Protein AF-A0AAW0PDA4-F1 (afdb_monomer_lite)

Foldseek 3Di:
DDDDQDQDPDADPVRHGDPDGWDWDWDADPNDTETDTPDDPDDPDDDPPPDDDHDDPVPDDPVRVVVVVVVVPPQDAWDWAWAADPQQFIKIWIASADPVLLVLFKKKFKDPAPPDPDGPDMDTDNDRTDMDTDRFGDFAFIKIWIFRQDPDPRPGDDTRDMYTDHFADWDDQAPFQKTWGFGDDRQFTKIKIWHQVCVVCLVPVQVQKKKFKDQAPPDQLVPGDVPRMDRPNPFDFDDHDVNTGMTMDTDPHGDDFRMKMFMDRHPSRTRDIGPTGD

Structure (mmCIF, N/CA/C/O backbone):
data_AF-A0AAW0PDA4-F1
#
_entry.id   AF-A0AAW0PDA4-F1
#
loop_
_atom_site.group_PDB
_atom_site.id
_atom_site.type_symbol
_atom_site.label_atom_id
_atom_site.label_alt_id
_atom_site.label_comp_id
_atom_site.label_asym_id
_atom_site.label_entity_id
_atom_site.label_seq_id
_atom_site.pdbx_PDB_ins_code
_atom_site.Cartn_x
_atom_site.Cartn_y
_atom_site.Cartn_z
_atom_site.occupancy
_atom_site.B_iso_or_equiv
_atom_site.auth_seq_id
_atom_site.auth_comp_id
_atom_site.auth_asym_id
_atom_site.auth_atom_id
_atom_site.pdbx_PDB_model_num
ATOM 1 N N . MET A 1 1 ? -6.758 -15.093 42.970 1.00 36.78 1 MET A N 1
ATOM 2 C CA . MET A 1 1 ? -7.162 -13.941 43.804 1.00 36.78 1 MET A CA 1
ATOM 3 C C . MET A 1 1 ? -8.563 -13.569 43.375 1.00 36.78 1 MET A C 1
ATOM 5 O O . MET A 1 1 ? -8.744 -13.256 42.210 1.00 36.78 1 MET A O 1
ATOM 9 N N . GLU A 1 2 ? -9.541 -13.690 44.267 1.00 24.86 2 GLU A N 1
ATOM 10 C CA . GLU A 1 2 ? -10.924 -13.275 44.012 1.00 24.86 2 GLU A CA 1
ATOM 11 C C . GLU A 1 2 ? -11.146 -11.946 44.741 1.00 24.86 2 GLU A C 1
ATOM 13 O O . GLU A 1 2 ? -11.184 -11.907 45.971 1.00 24.86 2 GLU A O 1
ATOM 18 N N . CYS A 1 3 ? -11.232 -10.843 43.998 1.00 30.58 3 CYS A N 1
ATOM 19 C CA . CYS A 1 3 ? -11.608 -9.553 44.567 1.00 30.58 3 CYS A CA 1
ATOM 20 C C . CYS A 1 3 ? -13.132 -9.523 44.707 1.00 30.58 3 CYS A C 1
ATOM 22 O O . CYS A 1 3 ? -13.851 -9.399 43.716 1.00 30.58 3 CYS A O 1
ATOM 24 N N . LYS A 1 4 ? -13.642 -9.668 45.934 1.00 32.28 4 LYS A N 1
ATOM 25 C CA . LYS A 1 4 ? -15.068 -9.457 46.205 1.00 32.28 4 LYS A CA 1
ATOM 26 C C . LYS A 1 4 ? -15.363 -7.962 46.244 1.00 32.28 4 LYS A C 1
ATOM 28 O O . LYS A 1 4 ? -14.715 -7.214 46.970 1.00 32.28 4 LYS A O 1
ATOM 33 N N . ARG A 1 5 ? -16.376 -7.554 45.480 1.00 36.62 5 ARG A N 1
ATOM 34 C CA . ARG A 1 5 ? -16.966 -6.216 45.535 1.00 36.62 5 ARG A CA 1
ATOM 35 C C . ARG A 1 5 ? -17.562 -6.005 46.928 1.00 36.62 5 ARG A C 1
ATOM 37 O O . ARG A 1 5 ? -18.420 -6.780 47.342 1.00 36.62 5 ARG A O 1
ATOM 44 N N . VAL A 1 6 ? -17.095 -4.988 47.646 1.00 36.47 6 VAL A N 1
ATOM 45 C CA . VAL A 1 6 ? -17.692 -4.557 48.915 1.00 36.47 6 VAL A CA 1
ATOM 46 C C . VAL A 1 6 ? -18.537 -3.329 48.608 1.00 36.47 6 VAL A C 1
ATOM 48 O O . VAL A 1 6 ? -18.018 -2.344 48.089 1.00 36.47 6 VAL A O 1
ATOM 51 N N . GLU A 1 7 ? -19.841 -3.393 48.873 1.00 36.53 7 GLU A N 1
ATOM 52 C CA . GLU A 1 7 ? -20.701 -2.213 48.769 1.00 36.53 7 GLU A CA 1
ATOM 53 C C . GLU A 1 7 ? -20.350 -1.235 49.903 1.00 36.53 7 GLU A C 1
ATOM 55 O O . GLU A 1 7 ? -20.331 -1.644 51.069 1.00 36.53 7 GLU A O 1
ATOM 60 N N . PRO A 1 8 ? -20.044 0.041 49.611 1.00 39.56 8 PRO A N 1
ATOM 61 C CA . PRO A 1 8 ? -19.758 1.002 50.663 1.00 39.56 8 PRO A CA 1
ATOM 62 C C . PRO A 1 8 ? -21.038 1.346 51.429 1.00 39.56 8 PRO A C 1
ATOM 64 O O . PRO A 1 8 ? -22.016 1.799 50.838 1.00 39.56 8 PRO A O 1
ATOM 67 N N . SER A 1 9 ? -21.014 1.238 52.759 1.00 36.44 9 SER A N 1
ATOM 68 C CA . SER A 1 9 ? -22.003 1.892 53.624 1.00 36.44 9 SER A CA 1
ATOM 69 C C . SER A 1 9 ? -21.497 3.280 54.033 1.00 36.44 9 SER A C 1
ATOM 71 O O . SER A 1 9 ? -21.242 3.542 55.209 1.00 36.44 9 SER A O 1
ATOM 73 N N . CYS A 1 10 ? -21.281 4.166 53.062 1.00 40.25 10 CYS A N 1
ATOM 74 C CA . CYS A 1 10 ? -20.893 5.548 53.341 1.00 40.25 10 CYS A CA 1
ATOM 75 C C . CYS A 1 10 ? -22.056 6.483 53.001 1.00 40.25 10 CYS A C 1
ATOM 77 O O . CYS A 1 10 ? -22.562 6.490 51.878 1.00 40.25 10 CYS A O 1
ATOM 79 N N . ALA A 1 11 ? -22.475 7.274 53.986 1.00 40.75 11 ALA A N 1
ATOM 80 C CA . ALA A 1 11 ? -23.413 8.370 53.810 1.00 40.75 11 ALA A CA 1
ATOM 81 C C . ALA A 1 11 ? -22.665 9.703 53.911 1.00 40.75 11 ALA A C 1
ATOM 83 O O . ALA A 1 11 ? -21.688 9.817 54.656 1.00 40.75 11 ALA A O 1
ATOM 84 N N . ASP A 1 12 ? -23.111 10.707 53.160 1.00 43.22 12 ASP A N 1
ATOM 85 C CA . ASP A 1 12 ? -22.624 12.074 53.331 1.00 43.22 12 ASP A CA 1
ATOM 86 C C . ASP A 1 12 ? -23.022 12.644 54.711 1.00 43.22 12 ASP A C 1
ATOM 88 O O . ASP A 1 12 ? -23.756 12.026 55.488 1.00 43.22 12 ASP A O 1
ATOM 92 N N . LYS A 1 13 ? -22.563 13.862 55.027 1.00 40.00 13 LYS A N 1
ATOM 93 C CA . LYS A 1 13 ? -22.886 14.545 56.298 1.00 40.00 13 LYS A CA 1
ATOM 94 C C . LYS A 1 13 ? -24.393 14.776 56.516 1.00 40.00 13 LYS A C 1
ATOM 96 O O . LYS A 1 13 ? -24.782 15.135 57.623 1.00 40.00 13 LYS A O 1
ATOM 101 N N . ASN A 1 14 ? -25.218 14.563 55.490 1.00 42.88 14 ASN A N 1
ATOM 102 C CA . ASN A 1 14 ? -26.671 14.703 55.512 1.00 42.88 14 ASN A CA 1
ATOM 103 C C . ASN A 1 14 ? -27.397 13.341 55.500 1.00 42.88 14 ASN A C 1
ATOM 105 O O . ASN A 1 14 ? -28.616 13.303 55.339 1.00 42.88 14 ASN A O 1
ATOM 109 N N . GLY A 1 15 ? -26.682 12.221 55.662 1.00 40.91 15 GLY A N 1
ATOM 110 C CA . GLY A 1 15 ? -27.273 10.881 55.712 1.00 40.91 15 GLY A CA 1
ATOM 111 C C . GLY A 1 15 ? -27.662 10.306 54.346 1.00 40.91 15 GLY A C 1
ATOM 112 O O . GLY A 1 15 ? -28.370 9.299 54.289 1.00 40.91 15 GLY A O 1
ATOM 113 N N . LYS A 1 16 ? -27.213 10.905 53.236 1.00 39.25 16 LYS A N 1
ATO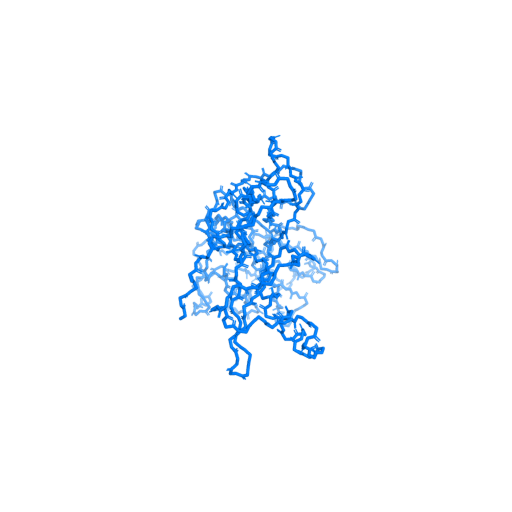M 114 C CA . LYS A 1 16 ? -27.509 10.419 51.885 1.00 39.25 16 LYS A CA 1
ATOM 115 C C . LYS A 1 16 ? -26.448 9.407 51.451 1.00 39.25 16 LYS A C 1
ATOM 117 O O . LYS A 1 16 ? -25.262 9.724 51.436 1.00 39.25 16 LYS A O 1
ATOM 122 N N . ALA A 1 17 ? -26.871 8.192 51.099 1.00 45.72 17 ALA A N 1
ATOM 123 C CA . ALA A 1 17 ? -25.970 7.146 50.616 1.00 45.72 17 ALA A CA 1
ATOM 124 C C . ALA A 1 17 ? -25.222 7.612 49.352 1.00 45.72 17 ALA A C 1
ATOM 126 O O . ALA A 1 17 ? -25.851 7.989 48.357 1.00 45.72 17 ALA A O 1
ATOM 127 N N . LEU A 1 18 ? -23.888 7.583 49.399 1.00 44.91 18 LEU A N 1
ATOM 128 C CA . LEU A 1 18 ? -23.032 7.836 48.241 1.00 44.91 18 LEU A CA 1
ATOM 129 C C . LEU A 1 18 ? -23.145 6.629 47.302 1.00 44.91 18 LEU A C 1
ATOM 131 O O . LEU A 1 18 ? -22.761 5.518 47.654 1.00 44.91 18 LEU A O 1
ATOM 135 N N . LYS A 1 19 ? -23.729 6.840 46.119 1.00 40.47 19 LYS A N 1
ATOM 136 C CA . LYS A 1 19 ? -24.001 5.787 45.123 1.00 40.47 19 LYS A CA 1
ATOM 137 C C . LYS A 1 19 ? -22.803 5.450 44.228 1.00 40.47 19 LYS A C 1
ATOM 139 O O . LYS A 1 19 ? -22.945 4.640 43.313 1.00 40.47 19 LYS A O 1
ATOM 144 N N . ASP A 1 20 ? -21.648 6.049 44.489 1.00 42.31 20 ASP A N 1
ATOM 145 C CA . ASP A 1 20 ? -20.469 5.877 43.653 1.00 42.31 20 ASP A CA 1
ATOM 146 C C . ASP A 1 20 ? -19.686 4.637 44.100 1.00 42.31 20 ASP A C 1
ATOM 148 O O . ASP A 1 20 ? -19.193 4.532 45.223 1.00 42.31 20 ASP A O 1
ATOM 152 N N . SER A 1 21 ? -19.645 3.657 43.196 1.00 40.25 21 SER A N 1
ATOM 153 C CA . SER A 1 21 ? -18.882 2.412 43.285 1.00 40.25 21 SER A CA 1
ATOM 154 C C . SER A 1 21 ? -17.423 2.708 43.632 1.00 40.25 21 SER A C 1
ATOM 156 O O . SER A 1 21 ? -16.703 3.268 42.812 1.00 40.25 21 SER A O 1
ATOM 158 N N . ILE A 1 22 ? -16.977 2.308 44.823 1.00 44.28 22 ILE A N 1
ATOM 159 C CA . ILE A 1 22 ? -15.554 2.298 45.166 1.00 44.28 22 ILE A CA 1
ATOM 160 C C . ILE A 1 22 ? -14.915 1.099 44.464 1.00 44.28 22 ILE A C 1
ATOM 162 O O . ILE A 1 22 ? -15.260 -0.050 44.752 1.00 44.28 22 ILE A O 1
ATOM 166 N N . ASP A 1 23 ? -13.949 1.364 43.590 1.00 40.00 23 ASP A N 1
ATOM 167 C CA . ASP A 1 23 ? -13.069 0.325 43.067 1.00 40.00 23 ASP A CA 1
ATOM 168 C C . ASP A 1 23 ? -11.959 0.052 44.091 1.00 40.00 23 ASP A C 1
ATOM 170 O O . ASP A 1 23 ? -11.135 0.914 44.409 1.00 40.00 23 ASP A O 1
ATOM 174 N N . ILE A 1 24 ? -11.978 -1.156 44.661 1.00 44.91 24 ILE A N 1
ATOM 175 C CA . ILE A 1 24 ? -10.936 -1.631 45.572 1.00 44.91 24 ILE A CA 1
ATOM 176 C C . ILE A 1 24 ? -9.871 -2.327 44.732 1.00 44.91 24 ILE A C 1
ATOM 178 O O . ILE A 1 24 ? -10.124 -3.385 44.150 1.00 44.91 24 ILE A O 1
ATOM 182 N N . VAL A 1 25 ? -8.671 -1.752 44.695 1.00 42.59 25 VAL A N 1
ATOM 183 C CA . VAL A 1 25 ? -7.515 -2.370 44.039 1.00 42.59 25 VAL A CA 1
ATOM 184 C C . VAL A 1 25 ? -6.675 -3.068 45.104 1.00 42.59 25 VAL A C 1
ATOM 186 O O . VAL A 1 25 ? -6.189 -2.443 46.048 1.00 42.59 25 VAL A O 1
ATOM 189 N N . CYS A 1 26 ? -6.521 -4.384 44.964 1.00 43.16 26 CYS A N 1
ATOM 190 C CA . CYS A 1 26 ? -5.652 -5.190 45.817 1.00 43.16 26 CYS A CA 1
ATOM 191 C C . CYS A 1 26 ? -4.260 -5.257 45.191 1.00 43.16 26 CYS A C 1
ATOM 193 O O . CYS A 1 26 ? -4.102 -5.811 44.102 1.00 43.16 26 CYS A O 1
ATOM 195 N N . VAL A 1 27 ? -3.247 -4.748 45.892 1.00 43.72 27 VAL A N 1
ATOM 196 C CA . VAL A 1 27 ? -1.847 -4.839 45.456 1.00 43.72 27 VAL A CA 1
ATOM 197 C C . VAL A 1 27 ? -1.050 -5.586 46.520 1.00 43.72 27 VAL A C 1
ATOM 199 O O . VAL A 1 27 ? -1.155 -5.302 47.715 1.00 43.72 27 VAL A O 1
ATOM 202 N N . ARG A 1 28 ? -0.256 -6.574 46.096 1.00 40.66 28 ARG A N 1
ATOM 203 C CA . ARG A 1 28 ? 0.628 -7.332 46.987 1.00 40.66 28 ARG A CA 1
ATOM 204 C C . ARG A 1 28 ? 2.047 -6.791 46.868 1.00 40.66 28 ARG A C 1
ATOM 206 O O . ARG A 1 28 ? 2.679 -6.976 45.835 1.00 40.66 28 ARG A O 1
ATOM 213 N N . ILE A 1 29 ? 2.558 -6.180 47.934 1.00 45.00 29 ILE A N 1
ATOM 214 C CA . ILE A 1 29 ? 3.932 -5.659 47.988 1.00 45.00 29 ILE A CA 1
ATOM 215 C C . ILE A 1 29 ? 4.681 -6.392 49.103 1.00 45.00 29 ILE A C 1
ATOM 217 O O . ILE A 1 29 ? 4.231 -6.409 50.247 1.00 45.00 29 ILE A O 1
ATOM 221 N N . ARG A 1 30 ? 5.812 -7.033 48.767 1.00 41.94 30 ARG A N 1
ATOM 222 C CA . ARG A 1 30 ? 6.748 -7.690 49.710 1.00 41.94 30 ARG A CA 1
ATOM 223 C C . ARG A 1 30 ? 6.057 -8.490 50.830 1.00 41.94 30 ARG A C 1
ATOM 225 O O . ARG A 1 30 ? 6.302 -8.275 52.014 1.00 41.94 30 ARG A O 1
ATOM 232 N N . ASN A 1 31 ? 5.184 -9.424 50.445 1.00 43.00 31 ASN A N 1
ATOM 233 C CA . ASN A 1 31 ? 4.406 -10.298 51.340 1.00 43.00 31 ASN A CA 1
ATOM 234 C C . ASN A 1 31 ? 3.319 -9.628 52.203 1.00 43.00 31 ASN A C 1
ATOM 236 O O . ASN A 1 31 ? 2.736 -10.305 53.050 1.00 43.00 31 ASN A O 1
ATOM 240 N N . ARG A 1 32 ? 2.971 -8.359 51.966 1.00 42.50 32 ARG A N 1
ATOM 241 C CA . ARG A 1 32 ? 1.803 -7.699 52.572 1.00 42.50 32 ARG A CA 1
ATOM 242 C C . ARG A 1 32 ? 0.685 -7.544 51.540 1.00 42.50 32 ARG A C 1
ATOM 244 O O . ARG A 1 32 ? 0.944 -7.204 50.387 1.00 42.50 32 ARG A O 1
ATOM 251 N N . GLU A 1 33 ? -0.544 -7.849 51.946 1.00 44.16 33 GLU A N 1
ATOM 252 C CA . GLU A 1 33 ? -1.753 -7.569 51.165 1.00 44.16 33 GLU A CA 1
ATOM 253 C C . GLU A 1 33 ? -2.222 -6.158 51.521 1.00 44.16 33 GLU A C 1
ATOM 255 O O . GLU A 1 33 ? -2.572 -5.903 52.673 1.00 44.16 33 GLU A O 1
ATOM 260 N N . CYS A 1 34 ? -2.183 -5.241 50.554 1.00 44.16 34 CYS A N 1
ATOM 261 C CA . CYS A 1 34 ? -2.607 -3.860 50.741 1.00 44.16 34 CYS A CA 1
ATOM 262 C C . CYS A 1 34 ? -3.910 -3.621 49.970 1.00 44.16 34 CYS A C 1
ATOM 264 O O . CYS A 1 34 ? -4.006 -3.940 48.782 1.00 44.16 34 CYS A O 1
ATOM 266 N N . PHE A 1 35 ? -4.902 -3.046 50.649 1.00 46.31 35 PHE A N 1
ATOM 267 C CA . PHE A 1 35 ? -6.183 -2.652 50.062 1.00 46.31 35 PHE A CA 1
ATOM 268 C C . PHE A 1 35 ? -6.175 -1.147 49.811 1.00 46.31 35 PHE A C 1
ATOM 270 O O . PHE A 1 35 ? -5.953 -0.375 50.748 1.00 46.31 35 PHE A O 1
ATOM 277 N N . TYR A 1 36 ? -6.419 -0.731 48.568 1.00 48.31 36 TYR A N 1
ATOM 278 C CA . TYR A 1 36 ? -6.525 0.681 48.213 1.00 48.31 36 TYR A CA 1
ATOM 279 C C . TYR A 1 36 ? -7.954 1.054 47.826 1.00 48.31 36 TYR A C 1
ATOM 281 O O . TYR A 1 36 ? -8.623 0.311 47.110 1.00 48.31 36 TYR A O 1
ATOM 289 N N . TYR A 1 37 ? -8.386 2.229 48.283 1.00 46.06 37 TYR A N 1
ATOM 290 C CA . TYR A 1 37 ? -9.661 2.850 47.941 1.00 46.06 37 TYR A CA 1
ATOM 291 C C . TYR A 1 37 ? -9.353 4.100 47.115 1.00 46.06 37 TYR A C 1
ATOM 293 O O . TYR A 1 37 ? -8.851 5.083 47.663 1.00 46.06 37 TYR A O 1
ATOM 301 N N . SER A 1 38 ? -9.635 4.099 45.812 1.00 40.12 38 SER A N 1
ATOM 302 C CA . SER A 1 38 ? -9.616 5.353 45.052 1.00 40.12 38 SER A CA 1
ATOM 303 C C . SER A 1 38 ? -10.955 6.061 45.255 1.00 40.12 38 SER A C 1
ATOM 305 O O . SER A 1 38 ? -11.986 5.514 44.866 1.00 40.12 38 SER A O 1
ATOM 307 N N . GLY A 1 39 ? -10.967 7.255 45.861 1.00 38.38 39 GLY A N 1
ATOM 308 C CA . GLY A 1 39 ? -12.192 8.063 45.838 1.00 38.38 39 GLY A CA 1
ATOM 309 C C . GLY A 1 39 ? -12.370 9.200 46.840 1.00 38.38 39 GLY A C 1
ATOM 310 O O . GLY A 1 39 ? -13.170 10.075 46.545 1.00 38.38 39 GLY A O 1
ATOM 311 N N . PHE A 1 40 ? -11.669 9.276 47.978 1.00 35.81 40 PHE A N 1
ATOM 312 C CA . PHE A 1 40 ? -11.873 10.402 48.908 1.00 35.81 40 PHE A CA 1
ATOM 313 C C . PHE A 1 40 ? -10.617 10.808 49.681 1.00 35.81 40 PHE A C 1
ATOM 315 O O . PHE A 1 40 ? -9.873 9.975 50.190 1.00 35.81 40 PHE A O 1
ATOM 322 N N . THR A 1 41 ? -10.436 12.122 49.822 1.00 33.41 41 THR A N 1
ATOM 323 C CA . THR A 1 41 ? -9.374 12.785 50.594 1.00 33.41 41 THR A CA 1
ATOM 324 C C . THR A 1 41 ? -9.695 12.975 52.080 1.00 33.41 41 THR A C 1
ATOM 326 O O . THR A 1 41 ? -8.854 13.490 52.805 1.00 33.41 41 THR A O 1
ATOM 329 N N . SER A 1 42 ? -10.857 12.559 52.596 1.00 33.72 42 SER A N 1
ATOM 330 C CA . SER A 1 42 ? -11.069 12.478 54.054 1.00 33.72 42 SER A CA 1
ATOM 331 C C . SER A 1 42 ? -12.331 11.694 54.429 1.00 33.72 42 SER A C 1
ATOM 333 O O . SER A 1 42 ? -13.429 12.237 54.486 1.00 33.72 42 SER A O 1
ATOM 335 N N . CYS A 1 43 ? -12.171 10.415 54.765 1.00 30.09 43 CYS A N 1
ATOM 336 C CA . CYS A 1 43 ? -13.124 9.713 55.622 1.00 30.09 43 CYS A CA 1
ATOM 337 C C . CYS A 1 43 ? -12.443 9.449 56.966 1.00 30.09 43 CYS A C 1
ATOM 339 O O . CYS A 1 43 ? -11.680 8.501 57.119 1.00 30.09 43 CYS A O 1
ATOM 341 N N . SER A 1 44 ? -12.699 10.312 57.947 1.00 30.89 44 SER A N 1
ATOM 342 C CA . SER A 1 44 ? -12.329 10.113 59.348 1.00 30.89 44 SER A CA 1
ATOM 343 C C . SER A 1 44 ? -13.381 9.249 60.046 1.00 30.89 44 SER A C 1
ATOM 345 O O . SER A 1 44 ? -14.115 9.711 60.914 1.00 30.89 44 SER A O 1
ATOM 347 N N . VAL A 1 45 ? -13.473 7.978 59.652 1.00 35.41 45 VAL A N 1
ATOM 348 C CA . VAL A 1 45 ? -14.206 6.964 60.419 1.00 35.41 45 VAL A CA 1
ATOM 349 C C . VAL A 1 45 ? -13.279 5.773 60.608 1.00 35.41 45 VAL A C 1
ATOM 351 O O . VAL A 1 45 ? -12.746 5.231 59.642 1.00 35.41 45 VAL A O 1
ATOM 354 N N . ALA A 1 46 ? -13.041 5.412 61.869 1.00 32.59 46 ALA A N 1
ATOM 355 C CA . ALA A 1 46 ? -12.233 4.255 62.220 1.00 32.59 46 ALA A CA 1
ATOM 356 C C . ALA A 1 46 ? -12.842 2.983 61.598 1.00 32.59 46 ALA A C 1
ATOM 358 O O . ALA A 1 46 ? -14.063 2.808 61.651 1.00 32.59 46 ALA A O 1
ATOM 359 N N . PRO A 1 47 ? -12.025 2.098 61.005 1.00 36.19 47 PRO A N 1
ATOM 360 C CA . PRO A 1 47 ? -12.540 0.897 60.374 1.00 36.19 47 PRO A CA 1
ATOM 361 C C . PRO A 1 47 ? -13.070 -0.091 61.435 1.00 36.19 47 PRO A C 1
ATOM 363 O O . PRO A 1 47 ? -12.563 -0.115 62.561 1.00 36.19 47 PRO A O 1
ATOM 366 N N . PRO A 1 48 ? -14.084 -0.914 61.108 1.00 35.53 48 PRO A N 1
ATOM 367 C CA . PRO A 1 48 ? -14.627 -1.910 62.028 1.00 35.53 48 PRO A CA 1
ATOM 368 C C . PRO A 1 48 ? -13.558 -2.947 62.439 1.00 35.53 48 PRO A C 1
ATOM 370 O O . PRO A 1 48 ? -12.602 -3.187 61.697 1.00 35.53 48 PRO A O 1
ATOM 373 N N . PRO A 1 49 ? -13.710 -3.614 63.599 1.00 34.72 49 PRO A N 1
ATOM 374 C CA . PRO A 1 49 ? -12.637 -4.365 64.272 1.00 34.72 49 PRO A CA 1
ATOM 375 C C . PRO A 1 49 ? -12.134 -5.634 63.549 1.00 34.72 49 PRO A C 1
ATOM 377 O O . PRO A 1 49 ? -11.315 -6.368 64.099 1.00 34.72 49 PRO A O 1
ATOM 380 N N . HIS A 1 50 ? -12.569 -5.903 62.313 1.00 34.22 50 HIS A N 1
ATOM 381 C CA . HIS A 1 50 ? -12.183 -7.093 61.542 1.00 34.22 50 HIS A CA 1
ATOM 382 C C . HIS A 1 50 ? -11.539 -6.818 60.174 1.00 34.22 50 HIS A C 1
ATOM 384 O O . HIS A 1 50 ? -11.266 -7.757 59.426 1.00 34.22 50 HIS A O 1
ATOM 390 N N . THR A 1 51 ? -11.213 -5.570 59.844 1.00 38.06 51 THR A N 1
ATOM 391 C CA . THR A 1 51 ? -10.435 -5.257 58.633 1.00 38.06 51 THR A CA 1
ATOM 392 C C . THR A 1 51 ? -8.936 -5.434 58.873 1.00 38.06 51 THR A C 1
ATOM 394 O O . THR A 1 51 ? -8.325 -4.715 59.664 1.00 38.06 51 THR A O 1
ATOM 397 N N . ARG A 1 52 ? -8.332 -6.401 58.170 1.00 37.03 52 ARG A N 1
ATOM 398 C CA . ARG A 1 52 ? -6.874 -6.562 58.089 1.00 37.03 52 ARG A CA 1
ATOM 399 C C . ARG A 1 52 ? -6.251 -5.297 57.484 1.00 37.03 52 ARG A C 1
ATOM 401 O O . ARG A 1 52 ? -6.725 -4.813 56.465 1.00 37.03 52 ARG A O 1
ATOM 408 N N . HIS A 1 53 ? -5.220 -4.795 58.167 1.00 36.16 53 HIS A N 1
ATOM 409 C CA . HIS A 1 53 ? -4.310 -3.690 57.834 1.00 36.16 53 HIS A CA 1
ATOM 410 C C . HIS A 1 53 ? -4.657 -2.839 56.597 1.00 36.16 53 HIS A C 1
ATOM 412 O O . HIS A 1 53 ? -4.330 -3.187 55.466 1.00 36.16 53 HIS A O 1
ATOM 418 N N . ILE A 1 54 ? -5.224 -1.654 56.837 1.00 40.28 54 ILE A N 1
ATOM 419 C CA . ILE A 1 54 ? -5.254 -0.567 55.852 1.00 40.28 54 ILE A CA 1
ATOM 420 C C . ILE A 1 54 ? -3.887 0.125 55.910 1.00 40.28 54 ILE A C 1
ATOM 422 O O . ILE A 1 54 ? -3.529 0.714 56.932 1.00 40.28 54 ILE A O 1
ATOM 426 N N . CYS A 1 55 ? -3.098 0.035 54.841 1.00 38.94 55 CYS A N 1
ATOM 427 C CA . CYS A 1 55 ? -1.853 0.789 54.733 1.00 38.94 55 CYS A CA 1
ATOM 428 C C . CYS A 1 55 ? -2.172 2.247 54.377 1.00 38.94 55 CYS A C 1
ATOM 430 O O . CYS A 1 55 ? -2.674 2.535 53.295 1.00 38.94 55 CYS A O 1
ATOM 432 N N . SER A 1 56 ? -1.878 3.170 55.295 1.00 43.97 56 SER A N 1
ATOM 433 C CA . SER A 1 56 ? -1.892 4.607 55.012 1.00 43.97 56 SER A CA 1
ATOM 434 C C . SER A 1 56 ? -0.810 4.949 53.981 1.00 43.97 56 SER A C 1
ATOM 436 O O . SER A 1 56 ? 0.333 4.515 54.130 1.00 43.97 56 SER A O 1
ATOM 438 N N . LEU A 1 57 ? -1.144 5.781 52.986 1.00 42.19 57 LEU A N 1
ATOM 439 C CA . LEU A 1 57 ? -0.195 6.366 52.019 1.00 42.19 57 LEU A CA 1
ATOM 440 C C . LEU A 1 57 ? 1.008 7.036 52.706 1.00 42.19 57 LEU A C 1
ATOM 442 O O . LEU A 1 57 ? 2.097 7.068 52.147 1.00 42.19 57 LEU A O 1
ATOM 446 N N . SER A 1 58 ? 0.834 7.513 53.943 1.00 44.78 58 SER A N 1
ATOM 447 C CA . SER A 1 58 ? 1.895 8.129 54.746 1.00 44.78 58 SER A CA 1
ATOM 448 C C . SER A 1 58 ? 2.982 7.156 55.230 1.00 44.78 58 SER A C 1
ATOM 450 O O . SER A 1 58 ? 3.916 7.591 55.896 1.00 44.78 58 SER A O 1
ATOM 452 N N . ALA A 1 59 ? 2.849 5.853 54.960 1.00 50.72 59 ALA A N 1
ATOM 453 C CA . ALA A 1 59 ? 3.803 4.818 55.364 1.00 50.72 59 ALA A CA 1
ATOM 454 C C . ALA A 1 59 ? 4.626 4.244 54.195 1.00 50.72 59 ALA A C 1
ATOM 456 O O . ALA A 1 59 ? 5.417 3.329 54.418 1.00 50.72 59 ALA A O 1
ATOM 457 N N . LEU A 1 60 ? 4.436 4.748 52.970 1.00 50.53 60 LEU A N 1
ATOM 458 C CA . LEU A 1 60 ? 5.178 4.308 51.789 1.00 50.53 60 LEU A CA 1
ATOM 459 C C . LEU A 1 60 ? 6.420 5.176 51.592 1.00 50.53 60 LEU A C 1
ATOM 461 O O . LEU A 1 60 ? 6.375 6.402 51.699 1.00 50.53 60 LEU A O 1
ATOM 465 N N . THR A 1 61 ? 7.537 4.540 51.263 1.00 64.44 61 THR A N 1
ATOM 466 C CA . THR A 1 61 ? 8.705 5.254 50.742 1.00 64.44 61 THR A CA 1
ATOM 467 C C . THR A 1 61 ? 8.395 5.818 49.352 1.00 64.44 61 THR A C 1
ATOM 469 O O . THR A 1 61 ? 7.540 5.301 48.633 1.00 64.44 61 THR A O 1
ATOM 472 N N . VAL A 1 62 ? 9.119 6.858 48.928 1.00 60.81 62 VAL A N 1
ATOM 473 C CA . VAL A 1 62 ? 8.979 7.426 47.570 1.00 60.81 62 VAL A CA 1
ATOM 474 C C . VAL A 1 62 ? 9.160 6.347 46.492 1.00 60.81 62 VAL A C 1
ATOM 476 O O . VAL A 1 62 ? 8.449 6.358 45.492 1.00 60.81 62 VAL A O 1
ATOM 479 N N . GLY A 1 63 ? 10.046 5.371 46.724 1.00 59.16 63 GLY A N 1
ATOM 480 C CA . GLY A 1 63 ? 10.235 4.222 45.834 1.00 59.16 63 GLY A CA 1
ATOM 481 C C . GLY A 1 63 ? 9.004 3.317 45.739 1.00 59.16 63 GLY A C 1
ATOM 482 O O . GLY A 1 63 ? 8.628 2.922 44.641 1.00 59.16 63 GLY A O 1
ATOM 483 N N . GLU A 1 64 ? 8.323 3.049 46.854 1.00 56.84 64 GLU A N 1
ATOM 484 C CA . GLU A 1 64 ? 7.084 2.256 46.867 1.00 56.84 64 GLU A CA 1
ATOM 485 C C . GLU A 1 64 ? 5.897 3.031 46.272 1.00 56.84 64 GLU A C 1
ATOM 487 O O . GLU A 1 64 ? 5.063 2.439 45.592 1.00 56.84 64 GLU A O 1
ATOM 492 N N . MET A 1 65 ? 5.840 4.359 46.448 1.00 54.19 65 MET A N 1
ATOM 493 C CA . MET A 1 65 ? 4.882 5.207 45.724 1.00 54.19 65 MET A CA 1
ATOM 494 C C . MET A 1 65 ? 5.147 5.215 44.215 1.00 54.19 65 MET A C 1
ATOM 496 O O . MET A 1 65 ? 4.187 5.177 43.452 1.00 54.19 65 MET A O 1
ATOM 500 N N . MET A 1 66 ? 6.410 5.232 43.772 1.00 55.25 66 MET A N 1
ATOM 501 C CA . MET A 1 66 ? 6.749 5.143 42.346 1.00 55.25 66 MET A CA 1
ATOM 502 C C . MET A 1 66 ? 6.437 3.763 41.764 1.00 55.25 66 MET A C 1
ATOM 504 O O . MET A 1 66 ? 5.868 3.704 40.679 1.00 55.25 66 MET A O 1
ATOM 508 N N . GLU A 1 67 ? 6.732 2.663 42.465 1.00 56.00 67 GLU A N 1
ATOM 509 C CA . GLU A 1 67 ? 6.315 1.316 42.035 1.00 56.00 67 GLU A CA 1
ATOM 510 C C . GLU A 1 67 ? 4.788 1.199 41.956 1.00 56.00 67 GLU A C 1
ATOM 512 O O . GLU A 1 67 ? 4.258 0.623 41.007 1.00 56.00 67 GLU A O 1
ATOM 517 N N . MET A 1 68 ? 4.067 1.791 42.910 1.00 54.62 68 MET A N 1
ATOM 518 C CA . MET A 1 68 ? 2.605 1.789 42.926 1.00 54.62 68 MET A CA 1
ATOM 519 C C . MET A 1 68 ? 2.005 2.681 41.831 1.00 54.62 68 MET A C 1
ATOM 521 O O . MET A 1 68 ? 1.049 2.268 41.181 1.00 54.62 68 MET A O 1
ATOM 525 N N . MET A 1 69 ? 2.569 3.868 41.577 1.00 51.53 69 MET A N 1
ATOM 526 C CA . MET A 1 69 ? 2.183 4.694 40.429 1.00 51.53 69 MET A CA 1
ATOM 527 C C . MET A 1 69 ? 2.460 3.953 39.125 1.00 51.53 69 MET A C 1
ATOM 529 O O . MET A 1 69 ? 1.559 3.880 38.305 1.00 51.53 69 MET A O 1
ATOM 533 N N . MET A 1 70 ? 3.630 3.326 38.966 1.00 54.22 70 MET A N 1
ATOM 534 C CA . MET A 1 70 ? 3.943 2.527 37.777 1.00 54.22 70 MET A CA 1
ATOM 535 C C . MET A 1 70 ? 2.995 1.334 37.599 1.00 54.22 70 MET A C 1
ATOM 537 O O . MET A 1 70 ? 2.626 1.029 36.469 1.00 54.22 70 MET A O 1
ATOM 541 N N . ALA A 1 71 ? 2.554 0.691 38.686 1.00 47.53 71 ALA A N 1
ATOM 542 C CA . ALA A 1 71 ? 1.563 -0.386 38.642 1.00 47.53 71 ALA A CA 1
ATOM 543 C C . ALA A 1 71 ? 0.145 0.110 38.283 1.00 47.53 71 ALA A C 1
ATOM 545 O O . ALA A 1 71 ? -0.606 -0.611 37.626 1.00 47.53 71 ALA A O 1
ATOM 546 N N . LEU A 1 72 ? -0.213 1.336 38.681 1.00 48.31 72 LEU A N 1
ATOM 547 C CA . LEU A 1 72 ? -1.493 1.982 38.359 1.00 48.31 72 LEU A CA 1
ATOM 548 C C . LEU A 1 72 ? -1.498 2.674 36.985 1.00 48.31 72 LEU A C 1
ATOM 550 O O . LEU A 1 72 ? -2.569 2.912 36.439 1.00 48.31 72 LEU A O 1
ATOM 554 N N . THR A 1 73 ? -0.333 2.977 36.409 1.00 48.38 73 THR A N 1
ATOM 555 C CA . THR A 1 73 ? -0.181 3.581 35.073 1.00 48.38 73 THR A CA 1
ATOM 556 C C . THR A 1 73 ? 0.106 2.543 33.985 1.00 48.38 73 THR A C 1
ATOM 558 O O . THR A 1 73 ? 0.740 2.859 32.983 1.00 48.38 73 THR A O 1
ATOM 561 N N . THR A 1 74 ? -0.335 1.296 34.165 1.00 48.44 74 THR A N 1
ATOM 562 C CA . THR A 1 74 ? -0.150 0.202 33.193 1.00 48.44 74 THR A CA 1
ATOM 563 C C . THR A 1 74 ? -1.119 0.261 32.006 1.00 48.44 74 THR A C 1
ATOM 565 O O . THR A 1 74 ? -1.361 -0.755 31.359 1.00 48.44 74 THR A O 1
ATOM 568 N N . ASP A 1 75 ? -1.657 1.437 31.676 1.00 65.94 75 ASP A N 1
ATOM 569 C CA . ASP A 1 75 ? -2.410 1.596 30.437 1.00 65.94 75 ASP A CA 1
ATOM 570 C C . ASP A 1 75 ? -1.412 1.679 29.281 1.00 65.94 75 ASP A C 1
ATOM 572 O O . ASP A 1 75 ? -0.796 2.713 29.009 1.00 65.94 75 ASP A O 1
ATOM 576 N N . GLU A 1 76 ? -1.223 0.544 28.607 1.00 79.88 76 GLU A N 1
ATOM 577 C CA . GLU A 1 76 ? -0.586 0.534 27.300 1.00 79.88 76 GLU A CA 1
ATOM 578 C C . GLU A 1 76 ? -1.285 1.561 26.391 1.00 79.88 76 GLU A C 1
ATOM 580 O O . GLU A 1 76 ? -2.518 1.648 26.389 1.00 79.88 76 GLU A O 1
ATOM 585 N N . PRO A 1 77 ? -0.533 2.332 25.587 1.00 88.94 77 PRO A N 1
ATOM 586 C CA . PRO A 1 77 ? -1.126 3.365 24.753 1.00 88.94 77 PRO A CA 1
ATOM 587 C C . PRO A 1 77 ? -2.141 2.760 23.778 1.00 88.94 77 PRO A C 1
ATOM 589 O O . PRO A 1 77 ? -1.938 1.661 23.250 1.00 88.94 77 PRO A O 1
ATOM 592 N N . ILE A 1 78 ? -3.212 3.511 23.502 1.00 93.94 78 ILE A N 1
ATOM 593 C CA . ILE A 1 78 ? -4.197 3.148 22.480 1.00 93.94 78 ILE A CA 1
ATOM 594 C C . ILE A 1 78 ? -3.472 2.988 21.145 1.00 93.94 78 ILE A C 1
ATOM 596 O O . ILE A 1 78 ? -2.844 3.928 20.653 1.00 93.94 78 ILE A O 1
ATOM 600 N N . GLN A 1 79 ? -3.610 1.819 20.525 1.00 96.31 79 GLN A N 1
ATOM 601 C CA . GLN A 1 79 ? -3.068 1.562 19.194 1.00 96.31 79 GLN A CA 1
ATOM 602 C C . GLN A 1 79 ? -4.198 1.589 18.176 1.00 96.31 79 GLN A C 1
ATOM 604 O O . GLN A 1 79 ? -5.236 0.954 18.372 1.00 96.31 79 GLN A O 1
ATOM 609 N N . LEU A 1 80 ? -3.976 2.290 17.069 1.00 97.19 80 LEU A N 1
ATOM 610 C CA . LEU A 1 80 ? -4.887 2.330 15.937 1.00 97.19 80 LEU A CA 1
ATOM 611 C C . LEU A 1 80 ? -4.081 2.192 14.649 1.00 97.19 80 LEU A C 1
ATOM 613 O O . LEU A 1 80 ? -3.259 3.043 14.321 1.00 97.19 80 LEU A O 1
ATOM 617 N N . HIS A 1 81 ? -4.331 1.118 13.909 1.00 97.00 81 HIS A N 1
ATOM 618 C CA . HIS A 1 81 ? -3.654 0.827 12.655 1.00 97.00 81 HIS A CA 1
ATOM 619 C C . HIS A 1 81 ? -4.657 0.727 11.516 1.00 97.00 81 HIS A C 1
ATOM 621 O O . HIS A 1 81 ? -5.744 0.160 11.653 1.00 97.00 81 HIS A O 1
ATOM 627 N N . VAL A 1 82 ? -4.251 1.266 10.373 1.00 96.44 82 VAL A N 1
ATOM 628 C CA . VAL A 1 82 ? -4.934 1.108 9.095 1.00 96.44 82 VAL A CA 1
ATOM 629 C C . VAL A 1 82 ? -4.081 0.151 8.278 1.00 96.44 82 VAL A C 1
ATOM 631 O O . VAL A 1 82 ? -2.890 0.395 8.118 1.00 96.44 82 VAL A O 1
ATOM 634 N N . THR A 1 83 ? -4.660 -0.950 7.817 1.00 95.62 83 THR A N 1
ATOM 635 C CA . THR A 1 83 ? -3.959 -1.996 7.067 1.00 95.62 83 THR A CA 1
ATOM 636 C C . THR A 1 83 ? -4.819 -2.513 5.916 1.00 95.62 83 THR A C 1
ATOM 638 O O . THR A 1 83 ? -5.937 -2.044 5.675 1.00 95.62 83 THR A O 1
ATOM 641 N N . THR A 1 84 ? -4.288 -3.485 5.184 1.00 95.38 84 THR A N 1
ATOM 642 C CA . THR A 1 84 ? -4.954 -4.113 4.047 1.00 95.38 84 THR A CA 1
ATOM 643 C C . THR A 1 84 ? -6.073 -5.044 4.500 1.00 95.38 84 THR A C 1
ATOM 645 O O . THR A 1 84 ? -5.856 -6.011 5.232 1.00 95.38 84 THR A O 1
ATOM 648 N N . GLY A 1 85 ? -7.291 -4.750 4.058 1.00 94.81 85 GLY A N 1
ATOM 649 C CA . GLY A 1 85 ? -8.461 -5.606 4.209 1.00 94.81 85 GLY A CA 1
ATOM 650 C C . GLY A 1 85 ? -8.660 -6.538 3.021 1.00 94.81 85 GLY A C 1
ATOM 651 O O . GLY A 1 85 ? -7.847 -6.626 2.096 1.00 94.81 85 GLY A O 1
ATOM 652 N N . LYS A 1 86 ? -9.779 -7.261 3.035 1.00 93.62 86 LYS A N 1
ATOM 653 C CA . LYS A 1 86 ? -10.155 -8.140 1.924 1.00 93.62 86 LYS A CA 1
ATOM 654 C C . LYS A 1 86 ? -10.432 -7.329 0.665 1.00 93.62 86 LYS A C 1
ATOM 656 O O . LYS A 1 86 ? -10.988 -6.243 0.722 1.00 93.62 86 LYS A O 1
ATOM 661 N N . ASN A 1 87 ? -10.096 -7.887 -0.493 1.00 92.12 87 ASN A N 1
ATOM 662 C CA . ASN A 1 87 ? -10.383 -7.275 -1.791 1.00 92.12 87 ASN A CA 1
ATOM 663 C C . ASN A 1 87 ? -9.867 -5.823 -1.929 1.00 92.12 87 ASN A C 1
ATOM 665 O O . ASN A 1 87 ? -10.496 -5.012 -2.607 1.00 92.12 87 ASN A O 1
ATOM 669 N N . GLY A 1 88 ? -8.727 -5.497 -1.307 1.00 93.62 88 GLY A N 1
ATOM 670 C CA . GLY A 1 88 ? -8.113 -4.166 -1.388 1.00 93.62 88 GLY A CA 1
ATOM 671 C C . GLY A 1 88 ? -8.880 -3.088 -0.623 1.00 93.62 88 GLY A C 1
ATOM 672 O O . GLY A 1 88 ? -8.624 -1.896 -0.804 1.00 93.62 88 GLY A O 1
ATOM 673 N N . THR A 1 89 ? -9.835 -3.478 0.222 1.00 95.88 89 THR A N 1
ATOM 674 C CA . THR A 1 89 ? -10.483 -2.543 1.135 1.00 95.88 89 THR A CA 1
ATOM 675 C C . THR A 1 89 ? -9.574 -2.223 2.313 1.00 95.88 89 THR A C 1
ATOM 677 O O . THR A 1 89 ? -8.519 -2.822 2.513 1.00 95.88 89 THR A O 1
ATOM 680 N N . THR A 1 90 ? -10.004 -1.277 3.129 1.00 96.06 90 THR A N 1
ATOM 681 C CA . THR A 1 90 ? -9.318 -0.895 4.353 1.00 96.06 90 THR A CA 1
ATOM 682 C C . THR A 1 90 ? -9.698 -1.821 5.499 1.00 96.06 90 THR A C 1
ATOM 684 O O . THR A 1 90 ? -10.880 -2.096 5.718 1.00 96.06 90 THR A O 1
ATOM 687 N N . LYS A 1 91 ? -8.708 -2.246 6.281 1.00 97.12 91 LYS A N 1
ATOM 688 C CA . LYS A 1 91 ? -8.899 -2.885 7.580 1.00 97.12 91 LYS A CA 1
ATOM 689 C C . LYS A 1 91 ? -8.435 -1.945 8.680 1.00 97.12 91 LYS A C 1
ATOM 691 O O . LYS A 1 91 ? -7.348 -1.381 8.612 1.00 97.12 91 LYS A O 1
ATOM 696 N N . ILE A 1 92 ? -9.268 -1.775 9.696 1.00 97.62 92 ILE A N 1
ATOM 697 C CA . ILE A 1 92 ? -8.915 -1.034 10.907 1.00 97.62 92 ILE A CA 1
ATOM 698 C C . ILE A 1 92 ? -8.612 -2.055 11.995 1.00 97.62 92 ILE A C 1
ATOM 700 O O . ILE A 1 92 ? -9.393 -2.990 12.182 1.00 97.62 92 ILE A O 1
ATOM 704 N N . VAL A 1 93 ? -7.507 -1.874 12.710 1.00 97.81 93 VAL A N 1
ATOM 705 C CA . VAL A 1 93 ? -7.127 -2.667 13.884 1.00 97.81 93 VAL A CA 1
ATOM 706 C C . VAL A 1 93 ? -6.943 -1.714 15.054 1.00 97.81 93 VAL A C 1
ATOM 708 O O . VAL A 1 93 ? -6.218 -0.730 14.926 1.00 97.81 93 VAL A O 1
ATOM 711 N N . TRP A 1 94 ? -7.588 -1.993 16.182 1.00 97.75 94 TRP A N 1
ATOM 712 C CA . TRP A 1 94 ? -7.440 -1.204 17.402 1.00 97.75 94 TRP A CA 1
ATOM 713 C C . TRP A 1 94 ? -7.086 -2.101 18.581 1.00 97.75 94 TRP A C 1
ATOM 715 O O . TRP A 1 94 ? -7.49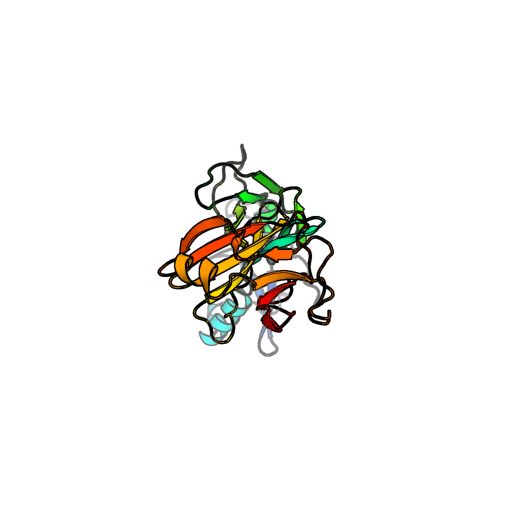1 -3.268 18.623 1.00 97.75 94 TRP A O 1
ATOM 725 N N . LYS A 1 95 ? -6.328 -1.553 19.529 1.00 97.00 95 LYS A N 1
ATOM 726 C CA . LYS A 1 95 ? -5.975 -2.208 20.791 1.00 97.00 95 LYS A CA 1
ATOM 727 C C . LYS A 1 95 ? -5.936 -1.198 21.923 1.00 97.00 95 LYS A C 1
ATOM 729 O O . LYS A 1 95 ? -5.738 -0.005 21.685 1.00 97.00 95 LYS A O 1
ATOM 734 N N . ASN A 1 96 ? -6.078 -1.717 23.137 1.00 94.94 96 ASN A N 1
ATOM 735 C CA . ASN A 1 96 ? -5.934 -0.968 24.378 1.00 94.94 96 ASN A CA 1
ATOM 736 C C . ASN A 1 96 ? -6.853 0.251 24.455 1.00 94.94 96 ASN A C 1
ATOM 738 O O . ASN A 1 96 ? -6.463 1.256 25.024 1.00 94.94 96 ASN A O 1
ATOM 742 N N . VAL A 1 97 ? -8.062 0.192 23.876 1.00 92.88 97 VAL A N 1
ATOM 743 C CA . VAL A 1 97 ? -9.061 1.259 24.034 1.00 92.88 97 VAL A CA 1
ATOM 744 C C . VAL A 1 97 ? -9.692 1.139 25.428 1.00 92.88 97 VAL A C 1
ATOM 746 O O . VAL A 1 97 ? -10.373 0.140 25.691 1.00 92.88 97 VAL A O 1
ATOM 749 N N . PRO A 1 98 ? -9.513 2.132 26.318 1.00 91.56 98 PRO A N 1
ATOM 750 C CA . PRO A 1 98 ? -10.085 2.113 27.656 1.00 91.56 98 PRO A CA 1
ATOM 751 C C . PRO A 1 98 ? -11.604 1.917 27.673 1.00 91.56 98 PRO A C 1
ATOM 753 O O . PRO A 1 98 ? -12.350 2.518 26.896 1.00 91.56 98 PRO A O 1
ATOM 756 N N . GLN A 1 99 ? -12.084 1.126 28.635 1.00 89.81 99 GLN A N 1
ATOM 757 C CA . GLN A 1 99 ? -13.510 0.811 28.780 1.00 89.81 99 GLN A CA 1
ATOM 758 C C . GLN A 1 99 ? -14.391 2.047 28.990 1.00 89.81 99 GLN A C 1
ATOM 760 O O . GLN A 1 99 ? -15.543 2.060 28.559 1.00 89.81 99 GLN A O 1
ATOM 765 N N . HIS A 1 100 ? -13.869 3.094 29.633 1.00 87.38 100 HIS A N 1
ATOM 766 C CA . HIS A 1 100 ? -14.621 4.331 29.827 1.00 87.38 100 HIS A CA 1
ATOM 767 C C . HIS A 1 100 ? -14.899 5.036 28.487 1.00 87.38 100 HIS A C 1
ATOM 769 O O . HIS A 1 100 ? -16.042 5.398 28.232 1.00 87.38 100 HIS A O 1
ATOM 775 N N . HIS A 1 101 ? -13.930 5.092 27.563 1.00 89.00 101 HIS A N 1
ATOM 776 C CA . HIS A 1 101 ? -14.163 5.630 26.219 1.00 89.00 101 HIS A CA 1
ATOM 777 C C . HIS A 1 101 ? -15.189 4.807 25.425 1.00 89.00 101 HIS A C 1
ATOM 779 O O . HIS A 1 101 ? -15.990 5.371 24.681 1.00 89.00 101 HIS A O 1
ATOM 785 N N . LEU A 1 102 ? -15.211 3.478 25.590 1.00 90.44 102 LEU A N 1
ATOM 786 C CA . LEU A 1 102 ? -16.218 2.622 24.947 1.00 90.44 102 LEU A CA 1
ATOM 787 C C . LEU A 1 102 ? -17.635 2.914 25.464 1.00 90.44 102 LEU A C 1
ATOM 789 O O . LEU A 1 102 ? -18.567 3.008 24.662 1.00 90.44 102 LEU A O 1
ATOM 793 N N . LYS A 1 103 ? -17.795 3.094 26.784 1.00 87.75 103 LYS A N 1
ATOM 794 C CA . LYS A 1 103 ? -19.073 3.484 27.410 1.00 87.75 103 LYS A CA 1
ATOM 795 C C . LYS A 1 103 ? -19.543 4.857 26.931 1.00 87.75 103 LYS A C 1
ATOM 797 O O . LYS A 1 103 ? -20.729 5.021 26.655 1.00 87.75 103 LYS A O 1
ATOM 802 N N . ASP A 1 104 ? -18.602 5.774 26.726 1.00 85.75 104 ASP A N 1
ATOM 803 C CA . ASP A 1 104 ? -18.842 7.109 26.170 1.00 85.75 104 ASP A CA 1
ATOM 804 C C . ASP A 1 104 ? -19.097 7.090 24.648 1.00 85.75 104 ASP A C 1
ATOM 806 O O . ASP A 1 104 ? -19.318 8.125 24.029 1.00 85.75 104 ASP A O 1
ATOM 810 N N . GLY A 1 105 ? -19.096 5.913 24.013 1.00 87.50 105 GLY A N 1
ATOM 811 C CA . GLY A 1 105 ? -19.463 5.755 22.609 1.00 87.50 105 GLY A CA 1
ATOM 812 C C . GLY A 1 105 ? -18.328 5.986 21.614 1.00 87.50 105 GLY A C 1
ATOM 813 O O . GLY A 1 105 ? -18.613 6.397 20.490 1.00 87.50 105 GLY A O 1
ATOM 814 N N . ALA A 1 106 ? -17.080 5.693 21.996 1.00 90.94 106 ALA A N 1
ATOM 815 C CA . ALA A 1 106 ? -15.899 5.773 21.138 1.00 90.94 106 ALA A CA 1
ATOM 816 C C . ALA A 1 106 ? -16.155 5.329 19.686 1.00 90.94 106 ALA A C 1
ATOM 818 O O . ALA A 1 106 ? -16.690 4.245 19.410 1.00 90.94 106 ALA A O 1
ATOM 819 N N . VAL A 1 107 ? -15.731 6.177 18.751 1.00 93.38 107 VAL A N 1
ATOM 820 C CA . VAL A 1 107 ? -15.957 5.996 17.317 1.00 93.38 107 VAL A CA 1
ATOM 821 C C . VAL A 1 107 ? -14.662 6.208 16.547 1.00 93.38 107 VAL A C 1
ATOM 823 O O . VAL A 1 107 ? -13.938 7.174 16.770 1.00 93.38 107 VAL A O 1
ATOM 826 N N . VAL A 1 108 ? -14.372 5.302 15.618 1.00 94.69 108 VAL A N 1
ATOM 827 C CA . VAL A 1 108 ? -13.300 5.470 14.639 1.00 94.69 108 VAL A CA 1
ATOM 828 C C . VAL A 1 108 ? -13.884 6.039 13.358 1.00 94.69 108 VAL A C 1
ATOM 830 O O . VAL A 1 108 ? -14.871 5.518 12.844 1.00 94.69 108 VAL A O 1
ATOM 833 N N . MET A 1 109 ? -13.258 7.073 12.816 1.00 93.00 109 MET A N 1
ATOM 834 C CA . MET A 1 109 ? -13.637 7.709 11.559 1.00 93.00 109 MET A CA 1
ATOM 835 C C . MET A 1 109 ? -12.509 7.611 10.538 1.00 93.00 109 MET A C 1
ATOM 837 O O . MET A 1 109 ? -11.340 7.793 10.878 1.00 93.00 109 MET A O 1
ATOM 841 N N . LEU A 1 110 ? -12.864 7.307 9.288 1.00 94.38 110 LEU A N 1
ATOM 842 C CA . LEU A 1 110 ? -11.919 7.206 8.178 1.00 94.38 110 LEU A CA 1
ATOM 843 C C . LEU A 1 110 ? -11.907 8.481 7.341 1.00 94.38 110 LEU A C 1
ATOM 845 O O . LEU A 1 110 ? -12.943 8.873 6.814 1.00 94.38 110 LEU A O 1
ATOM 849 N N . PHE A 1 111 ? -10.732 9.059 7.133 1.00 92.69 111 PHE A N 1
ATOM 850 C CA . PHE A 1 111 ? -10.509 10.245 6.304 1.00 92.69 111 PHE A CA 1
ATOM 851 C C . PHE A 1 111 ? -9.528 9.916 5.185 1.00 92.69 111 PHE A C 1
ATOM 853 O O . PHE A 1 111 ? -8.558 9.193 5.420 1.00 92.69 111 PHE A O 1
ATOM 860 N N . ARG A 1 112 ? -9.756 10.443 3.973 1.00 88.88 112 ARG A N 1
ATOM 861 C CA . ARG A 1 112 ? -8.851 10.203 2.837 1.00 88.88 112 ARG A CA 1
ATOM 862 C C . ARG A 1 112 ? -7.543 10.962 3.025 1.00 88.88 112 ARG A C 1
ATOM 864 O O . ARG A 1 112 ? -6.480 10.402 2.781 1.00 88.88 112 ARG A O 1
ATOM 871 N N . HIS A 1 113 ? -7.635 12.203 3.494 1.00 82.75 113 HIS A N 1
ATOM 872 C CA . HIS A 1 113 ? -6.497 13.076 3.751 1.00 82.75 113 HIS A CA 1
ATOM 873 C C . HIS A 1 113 ? -6.611 13.806 5.088 1.00 82.75 113 HIS A C 1
ATOM 875 O O . HIS A 1 113 ? -7.682 13.927 5.676 1.00 82.75 113 HIS A O 1
ATOM 881 N N . HIS A 1 114 ? -5.479 14.330 5.566 1.00 76.81 114 HIS A N 1
ATOM 882 C CA . HIS A 1 114 ? -5.406 15.005 6.860 1.00 76.81 114 HIS A CA 1
ATOM 883 C C . HIS A 1 114 ? -6.316 16.243 6.966 1.00 76.81 114 HIS A C 1
ATOM 885 O O . HIS A 1 114 ? -6.837 16.510 8.047 1.00 76.81 114 HIS A O 1
ATOM 891 N N . MET A 1 115 ? -6.533 16.948 5.852 1.00 77.81 115 MET A N 1
ATOM 892 C CA . MET A 1 115 ? -7.362 18.158 5.777 1.00 77.81 115 MET A CA 1
ATOM 893 C C . MET A 1 115 ? -8.844 17.875 5.520 1.00 77.81 115 MET A C 1
ATOM 895 O O . MET A 1 115 ? -9.640 18.813 5.486 1.00 77.81 115 MET A O 1
ATOM 899 N N . ASP A 1 116 ? -9.226 16.613 5.313 1.00 81.38 116 ASP A N 1
ATOM 900 C CA . ASP A 1 116 ? -10.621 16.284 5.048 1.00 81.38 116 ASP A CA 1
ATOM 901 C C . ASP A 1 116 ? -11.466 16.582 6.288 1.00 81.38 116 ASP A C 1
ATOM 903 O O . ASP A 1 116 ? -11.180 16.113 7.390 1.00 81.38 116 ASP A O 1
ATOM 907 N N . GLN A 1 117 ? -12.544 17.337 6.087 1.00 77.62 117 GLN A N 1
ATOM 908 C CA . GLN A 1 117 ? -13.500 17.656 7.147 1.00 77.62 117 GLN A CA 1
ATOM 909 C C . GLN A 1 117 ? -14.594 16.593 7.292 1.00 77.62 117 GLN A C 1
ATOM 911 O O . GLN A 1 117 ? -15.243 16.519 8.331 1.00 77.62 117 GLN A O 1
ATOM 916 N N . GLN A 1 118 ? -14.809 15.767 6.262 1.00 84.50 118 GLN A N 1
ATOM 917 C CA . GLN A 1 118 ? -15.861 14.754 6.247 1.00 84.50 118 GLN A CA 1
ATOM 918 C C . GLN A 1 118 ? -15.277 13.340 6.205 1.00 84.50 118 GLN A C 1
ATOM 920 O O . GLN A 1 118 ? -14.485 13.034 5.304 1.00 84.50 118 GLN A O 1
ATOM 925 N N . PRO A 1 119 ? -15.684 12.455 7.131 1.00 89.62 119 PRO A N 1
ATOM 926 C CA . PRO A 1 119 ? -15.250 11.073 7.105 1.00 89.62 119 PRO A CA 1
ATOM 927 C C . PRO A 1 119 ? -15.950 10.298 5.983 1.00 89.62 119 PRO A C 1
ATOM 929 O O . PRO A 1 119 ? -17.124 10.501 5.679 1.00 89.62 119 PRO A O 1
ATOM 932 N N . ARG A 1 120 ? -15.231 9.348 5.387 1.00 90.88 120 ARG A N 1
ATOM 933 C CA . ARG A 1 120 ? -15.746 8.395 4.393 1.00 90.88 120 ARG A CA 1
ATOM 934 C C . ARG A 1 120 ? -16.564 7.276 5.022 1.00 90.88 120 ARG A C 1
ATOM 936 O O . ARG A 1 120 ? -17.434 6.711 4.370 1.00 90.88 120 ARG A O 1
ATOM 943 N N . ALA A 1 121 ? -16.244 6.932 6.263 1.00 92.06 121 ALA A N 1
ATOM 944 C CA . ALA A 1 121 ? -16.925 5.908 7.034 1.00 92.06 121 ALA A CA 1
ATOM 945 C C . ALA A 1 121 ? -16.670 6.122 8.525 1.00 92.06 121 ALA A C 1
ATOM 947 O O . ALA A 1 121 ? -15.687 6.758 8.914 1.00 92.06 121 ALA A O 1
ATOM 948 N N . PHE A 1 122 ? -17.533 5.536 9.348 1.00 90.94 122 PHE A N 1
ATOM 949 C CA . PHE A 1 122 ? -17.382 5.504 10.794 1.00 90.94 122 PHE A CA 1
ATOM 950 C C . PHE A 1 122 ? -17.629 4.093 11.333 1.00 90.94 122 PHE A C 1
ATOM 952 O O . PHE A 1 122 ? -18.361 3.293 10.748 1.00 90.94 122 PHE A O 1
ATOM 959 N N . LEU A 1 123 ? -17.012 3.794 12.469 1.00 92.81 123 LEU A N 1
ATOM 960 C CA . LEU A 1 123 ? -17.105 2.527 13.174 1.00 92.81 123 LEU A CA 1
ATOM 961 C C . LEU A 1 123 ? -17.232 2.806 14.669 1.00 92.81 123 LEU A C 1
ATOM 963 O O . LEU A 1 123 ? -16.277 3.247 15.301 1.00 92.81 123 LEU A O 1
ATOM 967 N N . LYS A 1 124 ? -18.396 2.510 15.250 1.00 92.56 124 LYS A N 1
ATOM 968 C CA . LYS A 1 124 ? -18.556 2.518 16.706 1.00 92.56 124 LYS A CA 1
ATOM 969 C C . LYS A 1 124 ? -17.845 1.304 17.303 1.00 92.56 124 LYS A C 1
ATOM 971 O O . LYS A 1 124 ? -18.103 0.176 16.876 1.00 92.56 124 LYS A O 1
ATOM 976 N N . LEU A 1 125 ? -16.975 1.531 18.282 1.00 93.69 125 LEU A N 1
ATOM 977 C CA . LEU A 1 125 ? -16.257 0.458 18.965 1.00 93.69 125 LEU A CA 1
ATOM 978 C C . LEU A 1 125 ? -17.132 -0.163 20.057 1.00 93.69 125 LEU A C 1
ATOM 980 O O . LEU A 1 125 ? -17.951 0.516 20.673 1.00 93.69 125 LEU A O 1
ATOM 984 N N . GLN A 1 126 ? -16.994 -1.473 20.257 1.00 91.81 126 GLN A N 1
ATOM 985 C CA . GLN A 1 126 ? -17.723 -2.244 21.281 1.00 91.81 126 GLN A CA 1
ATOM 986 C C . GLN A 1 126 ? -16.778 -3.014 22.217 1.00 91.81 126 GLN A C 1
ATOM 988 O O . GLN A 1 126 ? -17.219 -3.594 23.201 1.00 91.81 126 GLN A O 1
ATOM 993 N N . SER A 1 127 ? -15.483 -3.030 21.907 1.00 95.56 127 SER A N 1
ATOM 994 C CA . SER A 1 127 ? -14.448 -3.778 22.617 1.00 95.56 127 SER A CA 1
ATOM 995 C C . SER A 1 127 ? -13.149 -2.976 22.638 1.00 95.56 127 SER A C 1
ATOM 997 O O . SER A 1 127 ? -12.912 -2.147 21.754 1.00 95.56 127 SER A O 1
ATOM 999 N N . SER A 1 128 ? -12.305 -3.240 23.638 1.00 94.06 128 SER A N 1
ATOM 1000 C CA . SER A 1 128 ? -11.006 -2.574 23.817 1.00 94.06 128 SER A CA 1
ATOM 1001 C C . SER A 1 128 ? -10.015 -2.906 22.703 1.00 94.06 128 SER A C 1
ATOM 1003 O O . SER A 1 128 ? -9.114 -2.124 22.408 1.00 94.06 128 SER A O 1
ATOM 1005 N N . GLU A 1 129 ? -10.209 -4.052 22.060 1.00 97.06 129 GLU A N 1
ATOM 1006 C CA . GLU A 1 129 ? -9.404 -4.542 20.954 1.00 97.06 129 GLU A CA 1
ATOM 1007 C C . GLU A 1 129 ? -10.277 -5.179 19.874 1.00 97.06 129 GLU A C 1
ATOM 1009 O O . GLU A 1 129 ? -11.383 -5.665 20.138 1.00 97.06 129 GLU A O 1
ATOM 1014 N N . GLY A 1 130 ? -9.785 -5.170 18.642 1.00 97.12 130 GLY A N 1
ATOM 1015 C CA . GLY A 1 130 ? -10.466 -5.814 17.534 1.00 97.12 130 GLY A CA 1
ATOM 1016 C C . GLY A 1 130 ? -9.930 -5.394 16.179 1.00 97.12 130 GLY A C 1
ATOM 1017 O O . GLY A 1 130 ? -8.981 -4.619 16.048 1.00 97.12 130 GLY A O 1
ATOM 1018 N N . SER A 1 131 ? -10.555 -5.940 15.140 1.00 97.31 131 SER A N 1
ATOM 1019 C CA . SER A 1 131 ? -10.325 -5.485 13.778 1.00 97.31 131 SER A CA 1
ATOM 1020 C C . SER A 1 131 ? -11.585 -5.585 12.936 1.00 97.31 131 SER A C 1
ATOM 1022 O O . SER A 1 131 ? -12.441 -6.436 13.189 1.00 97.31 131 SER A O 1
ATOM 1024 N N . ARG A 1 132 ? -11.706 -4.717 11.931 1.00 96.88 132 ARG A N 1
ATOM 1025 C CA . ARG A 1 132 ? -12.848 -4.719 11.017 1.00 96.88 132 ARG A CA 1
ATOM 1026 C C . ARG A 1 132 ? -12.448 -4.250 9.626 1.00 96.88 132 ARG A C 1
ATOM 1028 O O . ARG A 1 132 ? -11.819 -3.203 9.482 1.00 96.88 132 ARG A O 1
ATOM 1035 N N . ASP A 1 133 ? -12.885 -5.002 8.621 1.00 96.00 133 ASP A N 1
ATOM 1036 C CA . ASP A 1 133 ? -12.838 -4.575 7.226 1.00 96.00 133 ASP A CA 1
ATOM 1037 C C . ASP A 1 133 ? -13.958 -3.555 6.978 1.00 96.00 133 ASP A C 1
ATOM 1039 O O . ASP A 1 133 ? -15.124 -3.784 7.320 1.00 96.00 133 ASP A O 1
ATOM 1043 N N . ILE A 1 134 ? -13.602 -2.420 6.390 1.00 95.38 134 ILE A N 1
ATOM 1044 C CA . ILE A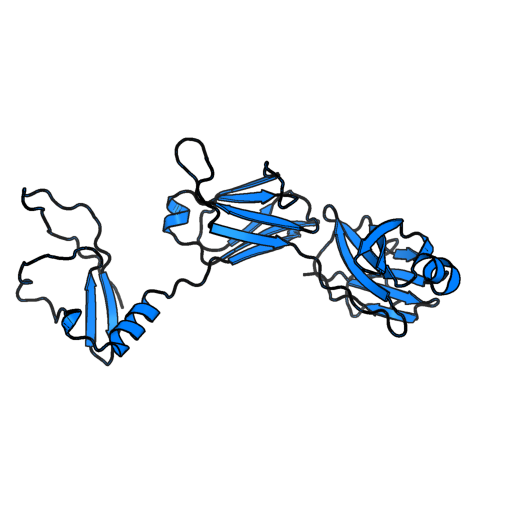 1 134 ? -14.513 -1.336 6.027 1.00 95.38 134 ILE A CA 1
ATOM 1045 C C . ILE A 1 134 ? -14.558 -1.267 4.499 1.00 95.38 134 ILE A C 1
ATOM 1047 O O . ILE A 1 134 ? -13.492 -1.295 3.889 1.00 95.3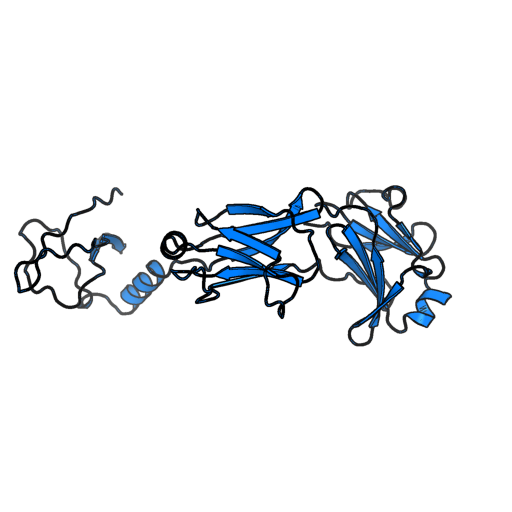8 134 ILE A O 1
ATOM 1051 N N . PRO A 1 135 ? -15.734 -1.135 3.852 1.00 94.69 135 PRO A N 1
ATOM 1052 C CA . PRO A 1 135 ? -15.871 -1.107 2.390 1.00 94.69 135 PRO A CA 1
ATOM 1053 C C . PRO A 1 135 ? -15.413 0.228 1.766 1.00 94.69 135 PRO A C 1
ATOM 1055 O O . PRO A 1 135 ? -16.044 0.768 0.863 1.00 94.69 135 PRO A O 1
ATOM 1058 N N . VAL A 1 136 ? -14.314 0.781 2.270 1.00 95.19 136 VAL A N 1
ATOM 1059 C CA . VAL A 1 136 ? -13.586 1.913 1.702 1.00 95.19 136 VAL A CA 1
ATOM 1060 C C . VAL A 1 136 ? -12.314 1.336 1.077 1.00 95.19 136 VAL A C 1
ATOM 1062 O O . VAL A 1 136 ? -11.610 0.598 1.766 1.00 95.19 136 VAL A O 1
ATOM 1065 N N . PRO A 1 137 ? -12.014 1.610 -0.203 1.00 96.06 137 PRO A N 1
ATOM 1066 C CA . PRO A 1 137 ? -10.771 1.162 -0.820 1.00 96.06 137 PRO A CA 1
ATOM 1067 C C . PRO A 1 137 ? -9.544 1.737 -0.108 1.00 96.06 137 PRO A C 1
ATOM 1069 O O . PRO A 1 137 ? -9.528 2.919 0.249 1.00 96.06 137 PRO A O 1
ATOM 1072 N N . LEU A 1 138 ? -8.510 0.915 0.065 1.00 95.81 138 LEU A N 1
ATOM 1073 C CA . LEU A 1 138 ? -7.264 1.354 0.682 1.00 95.81 138 LEU A CA 1
ATOM 1074 C C . LEU A 1 138 ? -6.548 2.368 -0.220 1.00 95.81 138 LEU A C 1
ATOM 1076 O O . LEU A 1 138 ? -6.553 2.255 -1.446 1.00 95.81 138 LEU A O 1
ATOM 1080 N N . HIS A 1 139 ? -5.930 3.377 0.377 1.00 93.56 139 HIS A N 1
ATOM 1081 C CA . HIS A 1 139 ? -5.230 4.425 -0.355 1.00 93.56 139 HIS A CA 1
ATOM 1082 C C . HIS A 1 139 ? -4.080 4.965 0.494 1.00 93.56 139 HIS A C 1
ATOM 1084 O O . HIS A 1 139 ? -4.190 5.023 1.720 1.00 93.56 139 HIS A O 1
ATOM 1090 N N . GLU A 1 140 ? -3.004 5.402 -0.160 1.00 92.44 140 GLU A N 1
ATOM 1091 C CA . GLU A 1 140 ? -1.878 6.054 0.509 1.00 92.44 140 GLU A CA 1
ATOM 1092 C C . GLU A 1 140 ? -2.334 7.242 1.373 1.00 92.44 140 GLU A C 1
ATOM 1094 O O . GLU A 1 140 ? -3.080 8.110 0.908 1.00 92.44 140 GLU A O 1
ATOM 1099 N N . GLY A 1 141 ? -1.894 7.292 2.632 1.00 92.50 141 GLY A N 1
ATOM 1100 C CA . GLY A 1 141 ? -2.213 8.386 3.549 1.00 92.50 141 GLY A CA 1
ATOM 1101 C C . GLY A 1 141 ? -3.624 8.362 4.144 1.00 92.50 141 GLY A C 1
ATOM 1102 O O . GLY A 1 141 ? -3.973 9.309 4.854 1.00 92.50 141 GLY A O 1
ATOM 1103 N N . LEU A 1 142 ? -4.417 7.308 3.898 1.00 94.69 142 LEU A N 1
ATOM 1104 C CA . LEU A 1 142 ? -5.720 7.103 4.538 1.00 94.69 142 LEU A CA 1
ATOM 1105 C C . LEU A 1 142 ? -5.560 7.081 6.066 1.00 94.69 142 LEU A C 1
ATOM 1107 O O . LEU A 1 142 ? -4.656 6.432 6.593 1.00 94.69 142 LEU A O 1
ATOM 1111 N N . GLN A 1 143 ? -6.447 7.771 6.781 1.00 94.81 143 GLN A N 1
ATOM 1112 C CA . GLN A 1 143 ? -6.345 7.944 8.230 1.00 94.81 143 GLN A CA 1
ATOM 1113 C C . GLN A 1 143 ? -7.555 7.362 8.939 1.00 94.81 143 GLN A C 1
ATOM 1115 O O . GLN A 1 143 ? -8.688 7.654 8.562 1.00 94.81 143 GLN A O 1
ATOM 1120 N N . ALA A 1 144 ? -7.312 6.608 10.003 1.00 95.56 144 ALA A N 1
ATOM 1121 C CA . ALA A 1 144 ? -8.304 6.289 11.014 1.00 95.56 144 ALA A CA 1
ATOM 1122 C C . ALA A 1 144 ? -8.070 7.193 12.224 1.00 95.56 144 ALA A C 1
ATOM 1124 O O . ALA A 1 144 ? -6.948 7.286 12.721 1.00 95.56 144 ALA A O 1
ATOM 1125 N N . ARG A 1 145 ? -9.122 7.858 12.696 1.00 94.31 145 ARG A N 1
ATOM 1126 C CA . ARG A 1 145 ? -9.079 8.731 13.874 1.00 94.31 145 ARG A CA 1
ATOM 1127 C C . ARG A 1 145 ? -10.090 8.244 14.893 1.00 94.31 145 ARG A C 1
ATOM 1129 O O . ARG A 1 145 ? -11.267 8.106 14.560 1.00 94.31 145 ARG A O 1
ATOM 1136 N N . LEU A 1 146 ? -9.628 7.945 16.099 1.00 94.31 146 LEU A N 1
ATOM 1137 C CA . LEU A 1 146 ? -10.475 7.571 17.222 1.00 94.31 146 LEU A CA 1
ATOM 1138 C C . LEU A 1 146 ? -10.910 8.836 17.955 1.00 94.31 146 LEU A C 1
ATOM 1140 O O . LEU A 1 146 ? -10.064 9.615 18.382 1.00 94.31 146 LEU A O 1
ATOM 1144 N N . HIS A 1 147 ? -12.214 9.000 18.140 1.00 91.06 147 HIS A N 1
ATOM 1145 C CA . HIS A 1 147 ? -12.790 10.120 18.869 1.00 91.06 147 HIS A CA 1
ATOM 1146 C C . HIS A 1 147 ? -13.692 9.652 20.004 1.00 91.06 147 HIS A C 1
ATOM 1148 O O . HIS A 1 147 ? -14.341 8.601 19.918 1.00 91.06 147 HIS A O 1
ATOM 1154 N N . LYS A 1 148 ? -13.787 10.492 21.034 1.00 86.56 148 LYS A N 1
ATOM 1155 C CA . LYS A 1 148 ? -14.879 10.435 22.004 1.00 86.56 148 LYS A CA 1
ATOM 1156 C C . LYS A 1 148 ? -16.160 10.960 21.348 1.00 86.56 148 LYS A C 1
ATOM 1158 O O . LYS A 1 148 ? -16.136 12.000 20.689 1.00 86.56 148 LYS A O 1
ATOM 1163 N N . ALA A 1 149 ? -17.270 10.239 21.496 1.00 74.06 149 ALA A N 1
ATOM 1164 C CA . ALA A 1 149 ? -18.554 10.700 20.981 1.00 74.06 149 ALA A CA 1
ATOM 1165 C C . ALA A 1 149 ? -19.228 11.625 22.005 1.00 74.06 149 ALA A C 1
ATOM 1167 O O . ALA A 1 149 ? -19.525 11.206 23.120 1.00 74.06 149 ALA A O 1
ATOM 1168 N N . GLY A 1 150 ? -19.498 12.876 21.623 1.00 61.94 150 GLY A N 1
ATOM 1169 C CA . GLY A 1 150 ? -20.307 13.788 22.429 1.00 61.94 150 GLY A CA 1
ATOM 1170 C C . GLY A 1 150 ? -21.805 13.482 22.309 1.00 61.94 150 GLY A C 1
ATOM 1171 O O . GLY A 1 150 ? -22.325 13.235 21.212 1.00 61.94 150 GLY A O 1
ATOM 1172 N N . TRP A 1 151 ? -22.521 13.534 23.435 1.00 51.22 151 TRP A N 1
ATOM 1173 C CA . TRP A 1 151 ? -23.987 13.538 23.475 1.00 51.22 151 TRP A CA 1
ATOM 1174 C C . TRP A 1 151 ? -24.514 14.946 23.810 1.00 51.22 151 TRP A C 1
ATOM 1176 O O . TRP A 1 151 ? -23.959 15.569 24.713 1.00 51.22 151 TRP A O 1
ATOM 1186 N N . PRO A 1 152 ? -25.602 15.441 23.178 1.00 48.50 152 PRO A N 1
ATOM 1187 C CA . PRO A 1 152 ? -26.379 14.859 22.083 1.00 48.50 152 PRO A CA 1
ATOM 1188 C C . PRO A 1 152 ? -25.934 15.412 20.719 1.00 48.50 152 PRO A C 1
ATOM 1190 O O . PRO A 1 152 ? -25.778 16.619 20.550 1.00 48.50 152 PRO A O 1
ATOM 1193 N N . GLY A 1 153 ? -25.792 14.541 19.715 1.00 52.44 153 GLY A N 1
ATOM 1194 C CA . GLY A 1 153 ? -25.589 14.967 18.322 1.00 52.44 153 GLY A CA 1
ATOM 1195 C C . GLY A 1 153 ? -24.268 14.567 17.669 1.00 52.44 153 GLY A C 1
ATOM 1196 O O . GLY A 1 153 ? -23.983 15.068 16.589 1.00 52.44 153 GLY A O 1
ATOM 1197 N N . MET A 1 154 ? -23.488 13.648 18.259 1.00 53.69 154 MET A N 1
ATOM 1198 C CA . MET A 1 154 ? -22.260 13.133 17.630 1.00 53.69 154 MET A CA 1
ATOM 1199 C C . MET A 1 154 ? -21.246 14.247 17.308 1.00 53.69 154 MET A C 1
ATOM 1201 O O . MET A 1 154 ? -20.470 14.149 16.359 1.00 53.69 154 MET A O 1
ATOM 1205 N N . TRP A 1 155 ? -21.240 15.319 18.104 1.00 60.59 155 TRP A N 1
ATOM 1206 C CA . TRP A 1 155 ? -20.185 16.319 18.027 1.00 60.59 155 TRP A CA 1
ATOM 1207 C C . TRP A 1 155 ? -18.879 15.669 18.485 1.00 60.59 155 TRP A C 1
ATOM 1209 O O . TRP A 1 155 ? -18.834 14.967 19.499 1.00 60.59 155 TRP A O 1
ATOM 1219 N N . MET A 1 156 ? -17.837 15.840 17.677 1.00 66.25 156 MET A N 1
ATOM 1220 C CA . MET A 1 156 ? -16.511 15.298 17.945 1.00 66.25 156 MET A CA 1
ATOM 1221 C C . MET A 1 156 ? -15.844 16.197 18.981 1.00 66.25 156 MET A C 1
ATOM 1223 O O . MET A 1 156 ? -15.468 17.318 18.651 1.00 66.25 156 MET A O 1
ATOM 1227 N N . GLU A 1 157 ? -15.741 15.734 20.225 1.00 68.75 157 GLU A N 1
ATOM 1228 C CA . GLU A 1 157 ? -15.085 16.519 21.277 1.00 68.75 157 GLU A CA 1
ATOM 1229 C C . GLU A 1 157 ? -13.564 16.465 21.121 1.00 68.75 157 GLU A C 1
ATOM 1231 O O . GLU A 1 157 ? -12.911 17.494 20.971 1.00 68.75 157 GLU A O 1
ATOM 1236 N N . GLU A 1 158 ? -13.002 15.254 21.119 1.00 84.25 158 GLU A N 1
ATOM 1237 C CA . GLU A 1 158 ? -11.562 15.039 21.264 1.00 84.25 158 GLU A CA 1
ATOM 1238 C C . GLU A 1 158 ? -11.086 13.861 20.403 1.00 84.25 158 GLU A C 1
ATOM 1240 O O . GLU A 1 158 ? -11.743 12.816 20.344 1.00 84.25 158 GLU A O 1
ATOM 1245 N N . GLU A 1 159 ? -9.955 14.041 19.711 1.00 90.50 159 GLU A N 1
ATOM 1246 C CA . GLU A 1 159 ? -9.230 12.968 19.021 1.00 90.50 159 GLU A CA 1
ATOM 1247 C C . GLU A 1 159 ? -8.290 12.283 20.017 1.00 90.50 159 GLU A C 1
ATOM 1249 O O . GLU A 1 159 ? -7.361 12.902 20.526 1.00 90.50 159 GLU A O 1
ATOM 1254 N N . LEU A 1 160 ? -8.526 10.999 20.279 1.00 91.31 160 LEU A N 1
ATOM 1255 C CA . LEU A 1 160 ? -7.776 10.214 21.261 1.00 91.31 160 LEU A CA 1
ATOM 1256 C C . LEU A 1 160 ? -6.547 9.535 20.644 1.00 91.31 160 LEU A C 1
ATOM 1258 O O . LEU A 1 160 ? -5.536 9.338 21.310 1.00 91.31 160 LEU A O 1
ATOM 1262 N N . CYS A 1 161 ? -6.648 9.107 19.383 1.00 93.38 161 CYS A N 1
ATOM 1263 C CA . CYS A 1 161 ? -5.586 8.378 18.692 1.00 93.38 161 CYS A CA 1
ATOM 1264 C C . CYS A 1 161 ? -5.768 8.440 17.169 1.00 93.38 161 CYS A C 1
ATOM 1266 O O . CYS A 1 161 ? -6.895 8.503 16.665 1.00 93.38 161 CYS A O 1
ATOM 1268 N N . ARG A 1 162 ? -4.655 8.361 16.431 1.00 94.44 162 ARG A N 1
ATOM 1269 C CA . ARG A 1 162 ? -4.619 8.382 14.966 1.00 94.44 162 ARG A CA 1
ATOM 1270 C C . ARG A 1 162 ? -3.752 7.262 14.412 1.00 94.44 162 ARG A C 1
ATOM 1272 O O . ARG A 1 162 ? -2.577 7.161 14.743 1.00 94.44 162 ARG A O 1
ATOM 1279 N N . GLY A 1 163 ? -4.320 6.499 13.486 1.00 94.81 163 GLY A N 1
ATOM 1280 C CA . GLY A 1 163 ? -3.596 5.582 12.613 1.00 94.81 163 GLY A CA 1
ATOM 1281 C C . GLY A 1 163 ? -3.536 6.134 11.196 1.00 94.81 163 GLY A C 1
ATOM 1282 O O . GLY A 1 163 ? -4.556 6.573 10.665 1.00 94.81 163 GLY A O 1
ATOM 1283 N N . ILE A 1 164 ? -2.364 6.102 10.566 1.00 95.00 164 ILE A N 1
ATOM 1284 C CA . ILE A 1 164 ? -2.180 6.514 9.169 1.00 95.00 164 ILE A CA 1
ATOM 1285 C C . ILE A 1 164 ? -1.643 5.320 8.391 1.00 95.00 164 ILE A C 1
ATOM 1287 O O . ILE A 1 164 ? -0.687 4.681 8.824 1.00 95.00 164 ILE A O 1
ATOM 1291 N N . PHE A 1 165 ? -2.260 5.024 7.251 1.00 94.94 165 PHE A N 1
ATOM 1292 C CA . PHE A 1 165 ? -1.732 4.038 6.322 1.00 94.94 165 PHE A CA 1
ATOM 1293 C C . PHE A 1 165 ? -0.574 4.630 5.516 1.00 94.94 165 PHE A C 1
ATOM 1295 O O . PHE A 1 165 ? -0.708 5.708 4.927 1.00 94.94 165 PHE A O 1
ATOM 1302 N N . GLN A 1 166 ? 0.527 3.889 5.451 1.00 94.38 166 GLN A N 1
ATOM 1303 C CA . GLN A 1 166 ? 1.681 4.193 4.614 1.00 94.38 166 GLN A CA 1
ATOM 1304 C C . GLN A 1 166 ? 2.094 2.929 3.865 1.00 94.38 166 GLN A C 1
ATOM 1306 O O . GLN A 1 166 ? 2.163 1.850 4.459 1.00 94.38 166 GLN A O 1
ATOM 1311 N N . SER A 1 167 ? 2.362 3.059 2.566 1.00 95.19 167 SER A N 1
ATOM 1312 C CA . SER A 1 167 ? 2.959 1.963 1.800 1.00 95.19 167 SER A CA 1
ATOM 1313 C C . SER A 1 167 ? 4.382 1.668 2.296 1.00 95.19 167 SER A C 1
ATOM 1315 O O . SER A 1 167 ? 5.039 2.566 2.826 1.00 95.19 167 SER A O 1
ATOM 1317 N N . PRO A 1 168 ? 4.900 0.443 2.084 1.00 95.19 168 PRO A N 1
ATOM 1318 C CA . PRO A 1 168 ? 6.277 0.101 2.427 1.00 95.19 168 PRO A CA 1
ATOM 1319 C C . PRO A 1 168 ? 7.297 1.046 1.787 1.00 95.19 168 PRO A C 1
ATOM 1321 O O . PRO A 1 168 ? 7.062 1.579 0.700 1.00 95.19 168 PRO A O 1
ATOM 1324 N N . ASP A 1 169 ? 8.452 1.208 2.430 1.00 95.62 169 ASP A N 1
ATOM 1325 C CA . ASP A 1 169 ? 9.489 2.122 1.956 1.00 95.62 169 ASP A CA 1
ATOM 1326 C C . ASP A 1 169 ? 10.007 1.765 0.547 1.00 95.62 169 ASP A C 1
ATOM 1328 O O . ASP A 1 169 ? 10.118 0.583 0.192 1.00 95.62 169 ASP A O 1
ATOM 1332 N N . PRO A 1 170 ? 10.378 2.770 -0.272 1.00 96.56 170 PRO A N 1
ATOM 1333 C CA . PRO A 1 170 ? 11.019 2.531 -1.557 1.00 96.56 170 PRO A CA 1
ATOM 1334 C C . PRO A 1 170 ? 12.360 1.803 -1.405 1.00 96.56 170 PRO A C 1
ATOM 1336 O O . PRO A 1 170 ? 13.213 2.193 -0.605 1.00 96.56 170 PRO A O 1
ATOM 1339 N N . VAL A 1 171 ? 12.599 0.808 -2.255 1.00 97.81 171 VAL A N 1
ATOM 1340 C CA . VAL A 1 171 ? 13.852 0.048 -2.320 1.00 97.81 171 VAL A CA 1
ATOM 1341 C C . VAL A 1 171 ? 14.773 0.590 -3.420 1.00 97.81 171 VAL A C 1
ATOM 1343 O O . VAL A 1 171 ? 14.286 0.991 -4.479 1.00 97.81 171 VAL A O 1
ATOM 1346 N N . PRO A 1 172 ? 16.102 0.619 -3.221 1.00 97.50 172 PRO A N 1
ATOM 1347 C CA . PRO A 1 172 ? 17.035 1.100 -4.236 1.00 97.50 172 PRO A CA 1
ATOM 1348 C C . PRO A 1 172 ? 17.103 0.160 -5.447 1.00 97.50 172 PRO A C 1
ATOM 1350 O O . PRO A 1 172 ? 17.040 -1.061 -5.310 1.00 97.50 172 PRO A O 1
ATOM 1353 N N . ILE A 1 173 ? 17.291 0.736 -6.635 1.00 96.75 173 ILE A N 1
ATOM 1354 C CA . ILE A 1 173 ? 17.583 -0.004 -7.865 1.00 96.75 173 ILE A CA 1
ATOM 1355 C C . ILE A 1 173 ? 19.101 -0.185 -7.963 1.00 96.75 173 ILE A C 1
ATOM 1357 O O . ILE A 1 173 ? 19.855 0.778 -8.090 1.00 96.75 173 ILE A O 1
ATOM 1361 N N . TYR A 1 174 ? 19.571 -1.429 -7.885 1.00 95.62 174 TYR A N 1
ATOM 1362 C CA . TYR A 1 174 ? 20.995 -1.745 -7.785 1.00 95.62 174 TYR A CA 1
ATOM 1363 C C . TYR A 1 174 ? 21.811 -1.185 -8.963 1.00 95.62 174 TYR A C 1
ATOM 1365 O O . TYR A 1 174 ? 21.548 -1.530 -10.114 1.00 95.62 174 TYR A O 1
ATOM 1373 N N . ARG A 1 175 ? 22.849 -0.390 -8.645 1.00 91.81 175 ARG A N 1
ATOM 1374 C CA . ARG A 1 175 ? 23.737 0.352 -9.574 1.00 91.81 175 ARG A CA 1
ATOM 1375 C C . ARG A 1 175 ? 23.099 1.533 -10.314 1.00 91.81 175 ARG A C 1
ATOM 1377 O O . ARG A 1 175 ? 23.715 2.052 -11.240 1.00 91.81 175 ARG A O 1
ATOM 1384 N N . TYR A 1 176 ? 21.926 1.996 -9.887 1.00 90.94 176 TYR A N 1
ATOM 1385 C CA . TYR A 1 176 ? 21.269 3.169 -10.461 1.00 90.94 176 TYR A CA 1
ATOM 1386 C C . TYR A 1 176 ? 20.838 4.151 -9.372 1.00 90.94 176 TYR A C 1
ATOM 1388 O O . TYR A 1 176 ? 20.482 3.760 -8.261 1.00 90.94 176 TYR A O 1
ATOM 1396 N N . SER A 1 177 ? 20.821 5.441 -9.708 1.00 90.25 177 SER A N 1
ATOM 1397 C CA . SER A 1 177 ? 20.287 6.497 -8.840 1.00 90.25 177 SER A CA 1
ATOM 1398 C C . SER A 1 177 ? 18.762 6.539 -8.942 1.00 90.25 177 SER A C 1
ATOM 1400 O O . SER A 1 177 ? 18.175 7.481 -9.475 1.00 90.25 177 SER A O 1
ATOM 1402 N N . GLY A 1 178 ? 18.114 5.472 -8.479 1.00 93.50 178 GLY A N 1
ATOM 1403 C CA . GLY A 1 178 ? 16.665 5.363 -8.488 1.00 93.50 178 GLY A CA 1
ATOM 1404 C C . GLY A 1 178 ? 16.131 4.363 -7.473 1.00 93.50 178 GLY A C 1
ATOM 1405 O O . GLY A 1 178 ? 16.878 3.563 -6.906 1.00 93.50 178 GLY A O 1
ATOM 1406 N N . LYS A 1 179 ? 14.824 4.430 -7.224 1.00 96.81 179 LYS A N 1
ATOM 1407 C CA . LYS A 1 179 ? 14.121 3.574 -6.266 1.00 96.81 179 LYS A CA 1
ATOM 1408 C C . LYS A 1 179 ? 12.816 3.049 -6.852 1.00 96.81 179 LYS A C 1
ATOM 1410 O O . LYS A 1 179 ? 12.162 3.746 -7.626 1.00 96.81 179 LYS A O 1
ATOM 1415 N N . LEU A 1 180 ? 12.436 1.845 -6.443 1.00 97.94 180 LEU A N 1
ATOM 1416 C CA . LEU A 1 180 ? 11.150 1.214 -6.727 1.00 97.94 180 LEU A CA 1
ATOM 1417 C C . LEU A 1 180 ? 10.320 1.162 -5.444 1.00 97.94 180 LEU A C 1
ATOM 1419 O O . LEU A 1 180 ? 10.828 0.778 -4.397 1.00 97.94 180 LEU A O 1
ATOM 1423 N N . GLN A 1 181 ? 9.031 1.458 -5.533 1.00 97.81 181 GLN A N 1
ATOM 1424 C CA . GLN A 1 181 ? 8.085 1.253 -4.443 1.00 97.81 181 GLN A CA 1
ATOM 1425 C C . GLN A 1 181 ? 6.822 0.572 -4.972 1.00 97.81 181 GLN A C 1
ATOM 1427 O O . GLN A 1 181 ? 6.319 0.927 -6.040 1.00 97.81 181 GLN A O 1
ATOM 1432 N N . LEU A 1 182 ? 6.311 -0.399 -4.216 1.00 97.75 182 LEU A N 1
ATOM 1433 C CA . LEU A 1 182 ? 4.961 -0.923 -4.387 1.00 97.75 182 LEU A CA 1
ATOM 1434 C C . LEU A 1 182 ? 4.050 -0.089 -3.489 1.00 97.75 182 LEU A C 1
ATOM 1436 O O . LEU A 1 182 ? 4.291 0.004 -2.288 1.00 97.75 182 LEU A O 1
ATOM 1440 N N . THR A 1 183 ? 3.036 0.532 -4.075 1.00 96.62 183 THR A N 1
ATOM 1441 C CA . THR A 1 183 ?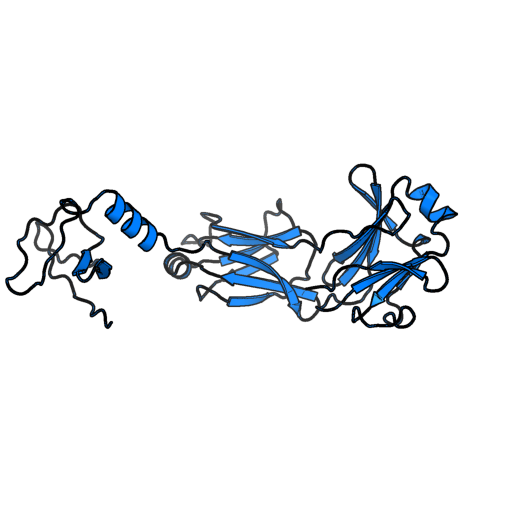 2.061 1.364 -3.370 1.00 96.62 183 THR A CA 1
ATOM 1442 C C . THR A 1 183 ? 0.640 0.904 -3.655 1.00 96.62 183 THR A C 1
ATOM 1444 O O . THR A 1 183 ? 0.410 0.056 -4.520 1.00 96.62 183 THR A O 1
ATOM 1447 N N . VAL A 1 184 ? -0.328 1.507 -2.970 1.00 96.19 184 VAL A N 1
ATOM 1448 C CA . VAL A 1 184 ? -1.753 1.271 -3.204 1.00 96.19 184 VAL A CA 1
ATOM 1449 C C . VAL A 1 184 ? -2.488 2.550 -3.591 1.00 96.19 184 VAL A C 1
ATOM 1451 O O . VAL A 1 184 ? -2.346 3.593 -2.951 1.00 96.19 184 VAL A O 1
ATOM 1454 N N . GLU A 1 185 ? -3.334 2.445 -4.610 1.00 95.19 185 GLU A N 1
ATOM 1455 C CA . GLU A 1 185 ? -4.302 3.476 -4.967 1.00 95.19 185 GLU A CA 1
ATOM 1456 C C . GLU A 1 185 ? -5.669 2.832 -5.197 1.00 95.19 185 GLU A C 1
ATOM 1458 O O . GLU A 1 185 ? -5.806 1.907 -5.992 1.00 95.19 185 GLU A O 1
ATOM 1463 N N . ASN A 1 186 ? -6.692 3.293 -4.474 1.00 94.81 186 ASN A N 1
ATOM 1464 C CA . ASN A 1 186 ? -8.061 2.766 -4.556 1.00 94.81 186 ASN A CA 1
ATOM 1465 C C . ASN A 1 186 ? -8.140 1.227 -4.437 1.00 94.81 186 ASN A C 1
ATOM 1467 O O . ASN A 1 186 ? -8.892 0.567 -5.155 1.00 94.81 186 ASN A O 1
ATOM 1471 N N . GLY A 1 187 ? -7.350 0.647 -3.534 1.00 95.88 187 GLY A N 1
ATOM 1472 C CA . GLY A 1 187 ? -7.277 -0.792 -3.292 1.00 95.88 187 GLY A CA 1
ATOM 1473 C C . GLY A 1 187 ? -6.529 -1.582 -4.365 1.00 95.88 187 GLY A C 1
ATOM 1474 O O . GLY A 1 187 ? -6.535 -2.814 -4.327 1.00 95.88 187 GLY A O 1
ATOM 1475 N N . LYS A 1 188 ? -5.896 -0.904 -5.325 1.00 96.94 188 LYS A N 1
ATOM 1476 C CA . LYS A 1 188 ? -5.142 -1.511 -6.422 1.00 96.94 188 LYS A CA 1
ATOM 1477 C C . LYS A 1 188 ? -3.643 -1.326 -6.245 1.00 96.94 188 LYS A C 1
ATOM 1479 O O . LYS A 1 188 ? -3.193 -0.309 -5.725 1.00 96.94 188 LYS A O 1
ATOM 1484 N N . ALA A 1 189 ? -2.884 -2.326 -6.676 1.00 97.12 189 ALA A N 1
ATOM 1485 C CA . ALA A 1 189 ? -1.433 -2.315 -6.644 1.00 97.12 189 ALA A CA 1
ATOM 1486 C C . ALA A 1 189 ? -0.884 -1.359 -7.707 1.00 97.12 189 ALA A C 1
ATOM 1488 O O . ALA A 1 189 ? -1.197 -1.489 -8.895 1.00 97.12 189 ALA A O 1
ATOM 1489 N N . CYS A 1 190 ? -0.030 -0.436 -7.281 1.00 97.19 190 CYS A N 1
ATOM 1490 C CA . CYS A 1 190 ? 0.647 0.509 -8.152 1.00 97.19 190 CYS A CA 1
ATOM 1491 C C . CYS A 1 190 ? 2.155 0.459 -7.936 1.00 97.19 190 CYS A C 1
ATOM 1493 O O . CYS A 1 190 ? 2.645 0.209 -6.839 1.00 97.19 190 CYS A O 1
ATOM 1495 N N . PHE A 1 191 ? 2.899 0.738 -8.991 1.00 97.38 191 PHE A N 1
ATOM 1496 C CA . PHE A 1 191 ? 4.338 0.898 -8.958 1.00 97.38 191 PHE A CA 1
ATOM 1497 C C . PHE A 1 191 ? 4.662 2.384 -8.939 1.00 97.38 191 PHE A C 1
ATOM 1499 O O . PHE A 1 191 ? 4.065 3.156 -9.695 1.00 97.38 191 PHE A O 1
ATOM 1506 N N . LYS A 1 192 ? 5.643 2.773 -8.129 1.00 96.94 192 LYS A N 1
ATOM 1507 C CA . LYS A 1 192 ? 6.290 4.081 -8.220 1.00 96.94 192 LYS A CA 1
ATOM 1508 C C . LYS A 1 192 ? 7.778 3.913 -8.467 1.00 96.94 192 LYS A C 1
ATOM 1510 O O . LYS A 1 192 ? 8.439 3.112 -7.805 1.00 96.94 192 LYS A O 1
ATOM 1515 N N . LEU A 1 193 ? 8.285 4.683 -9.419 1.00 96.50 193 LEU A N 1
ATOM 1516 C CA . LEU A 1 193 ? 9.704 4.839 -9.692 1.00 96.50 193 LEU A CA 1
ATOM 1517 C C . LEU A 1 193 ? 10.118 6.253 -9.311 1.00 96.50 193 LEU A C 1
ATOM 1519 O O . LEU A 1 193 ? 9.516 7.218 -9.774 1.00 96.50 193 LEU A O 1
ATOM 1523 N N . PHE A 1 194 ? 11.159 6.351 -8.497 1.00 95.38 194 PHE A N 1
ATOM 1524 C CA . PHE A 1 194 ? 11.814 7.607 -8.150 1.00 95.38 194 PHE A CA 1
ATOM 1525 C C . PHE A 1 194 ? 13.151 7.625 -8.868 1.00 95.38 194 PHE A C 1
ATOM 1527 O O . PHE A 1 194 ? 14.000 6.788 -8.561 1.00 95.38 194 PHE A O 1
ATOM 1534 N N . LEU A 1 195 ? 13.345 8.530 -9.823 1.00 93.25 195 LEU A N 1
ATOM 1535 C CA . LEU A 1 195 ? 14.538 8.553 -10.666 1.00 93.25 195 LEU A CA 1
ATOM 1536 C C . LEU A 1 195 ? 15.239 9.909 -10.582 1.00 93.25 195 LEU A C 1
ATOM 1538 O O . LEU A 1 195 ? 14.623 10.944 -10.819 1.00 93.25 195 LEU A O 1
ATOM 1542 N N . TRP A 1 196 ? 16.532 9.898 -10.259 1.00 89.62 196 TRP A N 1
ATOM 1543 C CA . TRP A 1 196 ? 17.370 11.086 -10.396 1.00 89.62 196 TRP A CA 1
ATOM 1544 C C . TRP A 1 196 ? 17.616 11.342 -11.886 1.00 89.62 196 TRP A C 1
ATOM 1546 O O . TRP A 1 196 ? 18.055 10.423 -12.587 1.00 89.62 196 TRP A O 1
ATOM 1556 N N . GLU A 1 197 ? 17.343 12.558 -12.369 1.00 84.75 197 GLU A N 1
ATOM 1557 C CA . GLU A 1 197 ? 17.363 12.899 -13.807 1.00 84.75 197 GLU A CA 1
ATOM 1558 C C . GLU A 1 197 ? 16.469 11.952 -14.640 1.00 84.75 197 GLU A C 1
ATOM 1560 O O . GLU A 1 197 ? 16.873 11.369 -15.656 1.00 84.75 197 GLU A O 1
ATOM 1565 N N . GLY A 1 198 ? 15.230 11.751 -14.185 1.00 75.38 198 GLY A N 1
ATOM 1566 C CA . GLY A 1 198 ? 14.361 10.660 -14.618 1.00 75.38 198 GLY A CA 1
ATOM 1567 C C . GLY A 1 198 ? 13.989 10.681 -16.097 1.00 75.38 198 GLY A C 1
ATOM 1568 O O . GLY A 1 198 ? 13.979 9.626 -16.733 1.00 75.38 198 GLY A O 1
ATOM 1569 N N . SER A 1 199 ? 13.766 11.863 -16.680 1.00 75.00 199 SER A N 1
ATOM 1570 C CA . SER A 1 199 ? 13.426 11.996 -18.109 1.00 75.00 199 SER A CA 1
ATOM 1571 C C . SER A 1 199 ? 14.524 11.451 -19.034 1.00 75.00 199 SER A C 1
ATOM 1573 O O . SER A 1 199 ? 14.229 10.768 -20.020 1.00 75.00 199 SER A O 1
ATOM 1575 N N . HIS A 1 200 ? 15.796 11.701 -18.701 1.00 81.75 200 HIS A N 1
ATOM 1576 C CA . HIS A 1 200 ? 16.940 11.183 -19.453 1.00 81.75 200 HIS A CA 1
ATOM 1577 C C . HIS A 1 200 ? 17.087 9.668 -19.251 1.00 81.75 200 HIS A C 1
ATOM 1579 O O . HIS A 1 200 ? 17.196 8.913 -20.221 1.00 81.75 200 HIS A O 1
ATOM 1585 N N . ARG A 1 201 ? 17.019 9.203 -17.996 1.00 80.94 201 ARG A N 1
ATOM 1586 C CA . ARG A 1 201 ? 17.193 7.780 -17.669 1.00 80.94 201 ARG A CA 1
ATOM 1587 C C . ARG A 1 201 ? 16.104 6.892 -18.254 1.00 80.94 201 ARG A C 1
ATOM 1589 O O . ARG A 1 201 ? 16.432 5.837 -18.784 1.00 80.94 201 ARG A O 1
ATOM 1596 N N . LEU A 1 202 ? 14.836 7.306 -18.217 1.00 83.31 202 LEU A N 1
ATOM 1597 C CA . LEU A 1 202 ? 13.741 6.520 -18.798 1.00 83.31 202 LEU A CA 1
ATOM 1598 C C . LEU A 1 202 ? 13.946 6.252 -20.287 1.00 83.31 202 LEU A C 1
ATOM 1600 O O . LEU A 1 202 ? 13.737 5.132 -20.741 1.00 83.31 202 LEU A O 1
ATOM 1604 N N . LYS A 1 203 ? 14.375 7.268 -21.040 1.00 82.38 203 LYS A N 1
ATOM 1605 C CA . LYS A 1 203 ? 14.542 7.162 -22.494 1.00 82.38 203 LYS A CA 1
ATOM 1606 C C . LYS A 1 203 ? 15.792 6.391 -22.905 1.00 82.38 203 LYS A C 1
ATOM 1608 O O . LYS A 1 203 ? 15.774 5.777 -23.964 1.00 82.38 203 LYS A O 1
ATOM 1613 N N . ASN A 1 204 ? 16.841 6.424 -22.085 1.00 86.31 204 ASN A N 1
ATOM 1614 C CA . ASN A 1 204 ? 18.150 5.895 -22.461 1.00 86.31 204 ASN A CA 1
ATOM 1615 C C . ASN A 1 204 ? 18.505 4.621 -21.686 1.00 86.31 204 ASN A C 1
ATOM 1617 O O . ASN A 1 204 ? 18.743 3.575 -22.280 1.00 86.31 204 ASN A O 1
ATOM 1621 N N . GLU A 1 205 ? 18.515 4.688 -20.355 1.00 87.75 205 GLU A N 1
ATOM 1622 C CA . GLU A 1 205 ? 18.971 3.589 -19.494 1.00 87.75 205 GLU A CA 1
ATOM 1623 C C . GLU A 1 205 ? 17.878 2.549 -19.231 1.00 87.75 205 GLU A C 1
ATOM 1625 O O . GLU A 1 205 ? 18.165 1.359 -19.119 1.00 87.75 205 GLU A O 1
ATOM 1630 N N . PHE A 1 206 ? 16.623 2.993 -19.130 1.00 92.12 206 PHE A N 1
ATOM 1631 C CA . PHE A 1 206 ? 15.479 2.160 -18.756 1.00 92.12 206 PHE A CA 1
ATOM 1632 C C . PHE A 1 206 ? 14.488 1.929 -19.893 1.00 92.12 206 PHE A C 1
ATOM 1634 O O . PHE A 1 206 ? 13.362 1.495 -19.650 1.00 92.12 206 PHE A O 1
ATOM 1641 N N . TYR A 1 207 ? 14.919 2.160 -21.134 1.00 91.50 207 TYR A N 1
ATOM 1642 C CA . TYR A 1 207 ? 14.067 2.008 -22.310 1.00 91.50 207 TYR A CA 1
ATOM 1643 C C . TYR A 1 207 ? 13.468 0.595 -22.421 1.00 91.50 207 TYR A C 1
ATOM 1645 O O . TYR A 1 207 ? 12.279 0.439 -22.681 1.00 91.50 207 TYR A O 1
ATOM 1653 N N . TYR A 1 208 ? 14.280 -0.428 -22.133 1.00 94.00 208 TYR A N 1
ATOM 1654 C CA . TYR A 1 208 ? 13.878 -1.841 -22.085 1.00 94.00 208 TYR A CA 1
ATOM 1655 C C . TYR A 1 208 ? 13.716 -2.366 -20.651 1.00 94.00 208 TYR A C 1
ATOM 1657 O O . TYR A 1 208 ? 13.835 -3.568 -20.405 1.00 94.00 208 TYR A O 1
ATOM 1665 N N . SER A 1 209 ? 13.501 -1.481 -19.680 1.00 96.19 209 SER A N 1
ATOM 1666 C CA . SER A 1 209 ? 13.216 -1.887 -18.305 1.00 96.19 209 SER A CA 1
ATOM 1667 C C . SER A 1 209 ? 11.720 -1.980 -18.070 1.00 96.19 209 SER A C 1
ATOM 1669 O O . SER A 1 209 ? 10.926 -1.245 -18.658 1.00 96.19 209 SER A O 1
ATOM 1671 N N . TRP A 1 210 ? 11.324 -2.858 -17.161 1.00 97.19 210 TRP A N 1
ATOM 1672 C CA . TRP A 1 210 ? 9.924 -3.082 -16.829 1.00 97.19 210 TRP A CA 1
ATOM 1673 C C . TRP A 1 210 ? 9.769 -3.480 -15.365 1.00 97.19 210 TRP A C 1
ATOM 1675 O O . TRP A 1 210 ? 10.711 -3.939 -14.716 1.00 97.19 210 TRP A O 1
ATOM 1685 N N . VAL A 1 211 ? 8.568 -3.274 -14.834 1.00 98.00 211 VAL A N 1
ATOM 1686 C CA . VAL A 1 211 ? 8.198 -3.695 -13.482 1.00 98.00 211 VAL A CA 1
ATOM 1687 C C . VAL A 1 211 ? 7.107 -4.741 -13.584 1.00 98.00 211 VAL A C 1
ATOM 1689 O O . VAL A 1 211 ? 6.123 -4.528 -14.288 1.00 98.00 211 VAL A O 1
ATOM 1692 N N . GLY A 1 212 ? 7.282 -5.858 -12.884 1.00 97.25 212 GLY A N 1
ATOM 1693 C CA . GLY A 1 212 ? 6.280 -6.916 -12.768 1.00 97.25 212 GLY A CA 1
ATOM 1694 C C . GLY A 1 212 ? 5.774 -7.065 -11.338 1.00 97.25 212 GLY A C 1
ATOM 1695 O O . GLY A 1 212 ? 6.526 -6.833 -10.387 1.00 97.25 212 GLY A O 1
ATOM 1696 N N . LEU A 1 213 ? 4.515 -7.477 -11.199 1.00 97.88 213 LEU A N 1
ATOM 1697 C CA . LEU A 1 213 ? 3.899 -7.869 -9.934 1.00 97.88 213 LEU A CA 1
ATOM 1698 C C . LEU A 1 213 ? 3.959 -9.394 -9.760 1.00 97.88 213 LEU A C 1
ATOM 1700 O O . LEU A 1 213 ? 3.659 -10.141 -10.689 1.00 97.88 213 LEU A O 1
ATOM 1704 N N . TYR A 1 214 ? 4.305 -9.852 -8.562 1.00 97.06 214 TYR A N 1
ATOM 1705 C CA . TYR A 1 214 ? 4.509 -11.259 -8.206 1.00 97.06 214 TYR A CA 1
ATOM 1706 C C . TYR A 1 214 ? 3.683 -11.613 -6.971 1.00 97.06 214 TYR A C 1
ATOM 1708 O O . TYR A 1 214 ? 3.365 -10.735 -6.165 1.00 97.06 214 TYR A O 1
ATOM 1716 N N . LYS A 1 215 ? 3.339 -12.897 -6.818 1.00 93.75 215 LYS A N 1
ATOM 1717 C CA . LYS A 1 215 ? 2.587 -13.404 -5.656 1.00 93.75 215 LYS A CA 1
ATOM 1718 C C . LYS A 1 215 ? 3.488 -13.792 -4.492 1.00 93.75 215 LYS A C 1
ATOM 1720 O O . LYS A 1 215 ? 2.999 -13.872 -3.370 1.00 93.75 215 LYS A O 1
ATOM 1725 N N . SER A 1 216 ? 4.755 -14.085 -4.770 1.00 89.44 216 SER A N 1
ATOM 1726 C CA . SER A 1 216 ? 5.725 -14.482 -3.760 1.00 89.44 216 SER A CA 1
ATOM 1727 C C . SER A 1 216 ? 7.133 -14.008 -4.106 1.00 89.44 216 SER A C 1
ATOM 1729 O O . SER A 1 216 ? 7.534 -13.920 -5.271 1.00 89.44 216 SER A O 1
ATOM 1731 N N . ASN A 1 217 ? 7.946 -13.794 -3.073 1.00 87.56 217 ASN A N 1
ATOM 1732 C CA . ASN A 1 217 ? 9.387 -13.593 -3.209 1.00 87.56 217 ASN A CA 1
ATOM 1733 C C . ASN A 1 217 ? 10.155 -14.808 -3.780 1.00 87.56 217 ASN A C 1
ATOM 1735 O O . ASN A 1 217 ? 11.313 -14.654 -4.180 1.00 87.56 217 ASN A O 1
ATOM 1739 N N . ARG A 1 218 ? 9.529 -15.992 -3.843 1.00 88.94 218 ARG A N 1
ATOM 1740 C CA . ARG A 1 218 ? 10.112 -17.229 -4.396 1.00 88.94 218 ARG A CA 1
ATOM 1741 C C . ARG A 1 218 ? 9.826 -17.433 -5.878 1.00 88.94 218 ARG A C 1
ATOM 1743 O O . ARG A 1 218 ? 10.450 -18.299 -6.482 1.00 88.94 218 ARG A O 1
ATOM 1750 N N . ASP A 1 219 ? 8.904 -16.661 -6.450 1.00 91.44 219 ASP A N 1
ATOM 1751 C CA . ASP A 1 219 ? 8.558 -16.791 -7.863 1.00 91.44 219 ASP A CA 1
ATOM 1752 C C . ASP A 1 219 ? 9.785 -16.484 -8.736 1.00 91.44 219 ASP A C 1
ATOM 1754 O O . ASP A 1 219 ? 10.535 -15.541 -8.453 1.00 91.44 219 ASP A O 1
ATOM 1758 N N . ASP A 1 220 ? 9.984 -17.273 -9.794 1.00 93.25 220 ASP A N 1
ATOM 1759 C CA . ASP A 1 220 ? 10.975 -16.985 -10.835 1.00 93.25 220 ASP A CA 1
ATOM 1760 C C . ASP A 1 220 ? 10.665 -15.637 -11.502 1.00 93.25 220 ASP A C 1
ATOM 1762 O O . ASP A 1 220 ? 9.503 -15.242 -11.612 1.00 93.25 220 ASP A O 1
ATOM 1766 N N . ASN A 1 221 ? 11.687 -14.936 -11.990 1.00 93.56 221 ASN A N 1
ATOM 1767 C CA . ASN A 1 221 ? 11.523 -13.629 -12.634 1.00 93.56 221 ASN A CA 1
ATOM 1768 C C . ASN A 1 221 ? 10.631 -13.676 -13.888 1.00 93.56 221 ASN A C 1
ATOM 1770 O O . ASN A 1 221 ? 10.079 -12.656 -14.292 1.00 93.56 221 ASN A O 1
ATOM 1774 N N . LYS A 1 222 ? 10.454 -14.846 -14.506 1.00 92.62 222 LYS A N 1
ATOM 1775 C CA . LYS A 1 222 ? 9.535 -15.042 -15.636 1.00 92.62 222 LYS A CA 1
ATOM 1776 C C . LYS A 1 222 ? 8.082 -15.234 -15.203 1.00 92.62 222 LYS A C 1
ATOM 1778 O O . LYS A 1 222 ? 7.185 -15.062 -16.022 1.00 92.62 222 LYS A O 1
ATOM 1783 N N . ASN A 1 223 ? 7.846 -15.543 -13.931 1.00 93.56 223 ASN A N 1
ATOM 1784 C CA . ASN A 1 223 ? 6.538 -15.896 -13.379 1.00 93.56 223 ASN A CA 1
ATOM 1785 C C . ASN A 1 223 ? 5.843 -14.696 -12.723 1.00 93.56 223 ASN A C 1
ATOM 1787 O O . ASN A 1 223 ? 5.239 -14.815 -11.656 1.00 93.56 223 ASN A O 1
ATOM 1791 N N . TYR A 1 224 ? 5.921 -13.527 -13.358 1.00 93.50 224 TYR A N 1
ATOM 1792 C CA . TYR A 1 224 ? 5.086 -12.399 -12.964 1.00 93.50 224 TYR A CA 1
ATOM 1793 C C . TYR A 1 224 ? 3.610 -12.710 -13.255 1.00 93.50 224 TYR A C 1
ATOM 1795 O O . TYR A 1 224 ? 3.266 -13.529 -14.112 1.00 93.50 224 TYR A O 1
ATOM 1803 N N . LEU A 1 225 ? 2.711 -12.039 -12.542 1.00 93.38 225 LEU A N 1
ATOM 1804 C CA . LEU A 1 225 ? 1.277 -12.179 -12.747 1.00 93.38 225 LEU A CA 1
ATOM 1805 C C . LEU A 1 225 ? 0.884 -11.752 -14.162 1.00 93.38 225 LEU A C 1
ATOM 1807 O O . LEU A 1 225 ? 1.203 -10.649 -14.604 1.00 93.38 225 LEU A O 1
ATOM 1811 N N . THR A 1 226 ? 0.157 -12.618 -14.870 1.00 88.69 226 THR A N 1
ATOM 1812 C CA . THR A 1 226 ? -0.258 -12.382 -16.257 1.00 88.69 226 THR A CA 1
ATOM 1813 C C . THR A 1 226 ? -0.943 -11.021 -16.403 1.00 88.69 226 THR A C 1
ATOM 1815 O O . THR A 1 226 ? -1.905 -10.717 -15.697 1.00 88.69 226 THR A O 1
ATOM 1818 N N . ASN A 1 227 ? -0.440 -10.202 -17.331 1.00 86.44 227 ASN A N 1
ATOM 1819 C CA . ASN A 1 227 ? -0.885 -8.825 -17.592 1.00 86.44 227 ASN A CA 1
ATOM 1820 C C . ASN A 1 227 ? -0.703 -7.828 -16.426 1.00 86.44 227 ASN A C 1
ATOM 1822 O O . ASN A 1 227 ? -1.273 -6.744 -16.465 1.00 86.44 227 ASN A O 1
ATOM 1826 N N . GLN A 1 228 ? 0.087 -8.156 -15.398 1.00 93.69 228 GLN A N 1
ATOM 1827 C CA . GLN A 1 228 ? 0.359 -7.282 -14.244 1.00 93.69 228 GLN A CA 1
ATOM 1828 C C . GLN A 1 228 ? 1.818 -6.826 -14.228 1.00 93.69 228 GLN A C 1
ATOM 1830 O O . GLN A 1 228 ? 2.541 -6.944 -13.237 1.00 93.69 228 GLN A O 1
ATOM 1835 N N . TRP A 1 229 ? 2.262 -6.329 -15.373 1.00 95.56 229 TRP A N 1
ATOM 1836 C CA . TRP A 1 229 ? 3.583 -5.762 -15.570 1.00 95.56 229 TRP A CA 1
ATOM 1837 C C . TRP A 1 229 ? 3.474 -4.570 -16.512 1.00 95.56 229 TRP A C 1
ATOM 1839 O O . TRP A 1 229 ? 2.476 -4.436 -17.222 1.00 95.56 229 TRP A O 1
ATOM 1849 N N . GLN A 1 230 ? 4.479 -3.699 -16.505 1.00 97.00 230 GLN A N 1
ATOM 1850 C CA . GLN A 1 230 ? 4.531 -2.592 -17.447 1.00 97.00 230 GLN A CA 1
ATOM 1851 C C . GLN A 1 230 ? 5.955 -2.115 -17.708 1.00 97.00 230 GLN A C 1
ATOM 1853 O O . GLN A 1 230 ? 6.782 -2.052 -16.793 1.00 97.00 230 GLN A O 1
ATOM 1858 N N . TRP A 1 231 ? 6.224 -1.733 -18.957 1.00 96.50 231 TRP A N 1
ATOM 1859 C CA . TRP A 1 231 ? 7.461 -1.051 -19.334 1.00 96.50 231 TRP A CA 1
ATOM 1860 C C . TRP A 1 231 ? 7.609 0.279 -18.595 1.00 96.50 231 TRP A C 1
ATOM 1862 O O . TRP A 1 231 ? 6.669 1.075 -18.539 1.00 96.50 231 TRP A O 1
ATOM 1872 N N . ALA A 1 232 ? 8.809 0.558 -18.088 1.00 95.75 232 ALA A N 1
ATOM 1873 C CA . ALA A 1 232 ? 9.102 1.773 -17.330 1.00 95.75 232 ALA A CA 1
ATOM 1874 C C . ALA A 1 232 ? 8.794 3.047 -18.138 1.00 95.75 232 ALA A C 1
ATOM 1876 O O . ALA A 1 232 ? 8.266 4.013 -17.593 1.00 95.75 232 ALA A O 1
ATOM 1877 N N . ILE A 1 233 ? 9.028 3.024 -19.456 1.00 94.31 233 ILE A N 1
ATOM 1878 C CA . ILE A 1 233 ? 8.748 4.145 -20.372 1.00 94.31 233 ILE A CA 1
ATOM 1879 C C . ILE A 1 233 ? 7.266 4.534 -20.471 1.00 94.31 233 ILE A C 1
ATOM 1881 O O . ILE A 1 233 ? 6.948 5.607 -20.978 1.00 94.31 233 ILE A O 1
ATOM 1885 N N . HIS A 1 234 ? 6.352 3.679 -20.013 1.00 94.81 234 HIS A N 1
ATOM 1886 C CA . HIS A 1 234 ? 4.916 3.953 -20.016 1.00 94.81 234 HIS A CA 1
ATOM 1887 C C . HIS A 1 234 ? 4.384 4.414 -18.659 1.00 94.81 234 HIS A C 1
ATOM 1889 O O . HIS A 1 234 ? 3.177 4.632 -18.515 1.00 94.81 234 HIS A O 1
ATOM 1895 N N . PHE A 1 235 ? 5.254 4.555 -17.659 1.00 95.38 235 PHE A N 1
ATOM 1896 C CA . PHE A 1 235 ? 4.853 5.123 -16.384 1.00 95.38 235 PHE A CA 1
ATOM 1897 C C . PHE A 1 235 ? 4.575 6.612 -16.579 1.00 95.38 235 PHE A C 1
ATOM 1899 O O . PHE A 1 235 ? 5.276 7.312 -17.313 1.00 95.38 235 PHE A O 1
ATOM 1906 N N . LYS A 1 236 ? 3.528 7.106 -15.923 1.00 94.56 236 LYS A N 1
ATOM 1907 C CA . LYS A 1 236 ? 3.110 8.500 -16.048 1.00 94.56 236 LYS A CA 1
ATOM 1908 C C . LYS A 1 236 ? 3.828 9.343 -14.998 1.00 94.56 236 LYS A C 1
ATOM 1910 O O . LYS A 1 236 ? 3.919 8.900 -13.854 1.00 94.56 236 LYS A O 1
ATOM 1915 N N . PRO A 1 237 ? 4.316 10.546 -15.341 1.00 91.94 237 PRO A N 1
ATOM 1916 C CA . PRO A 1 237 ? 4.858 11.457 -14.343 1.00 91.94 237 PRO A CA 1
ATOM 1917 C C . PRO A 1 237 ? 3.753 11.832 -13.347 1.00 91.94 237 PRO A C 1
ATOM 1919 O O . PRO A 1 237 ? 2.641 12.173 -13.755 1.00 91.94 237 PRO A O 1
ATOM 1922 N N . CYS A 1 238 ? 4.045 11.756 -12.051 1.00 87.12 238 CYS A N 1
ATOM 1923 C CA . CYS A 1 238 ? 3.071 12.031 -10.988 1.00 87.12 238 CYS A CA 1
ATOM 1924 C C . CYS A 1 238 ? 3.578 13.035 -9.940 1.00 87.12 238 CYS A C 1
ATOM 1926 O O . CYS A 1 238 ? 3.009 13.136 -8.854 1.00 87.12 238 CYS A O 1
ATOM 1928 N N . GLY A 1 239 ? 4.634 13.780 -10.270 1.00 79.38 239 GLY A N 1
ATOM 1929 C CA . GLY A 1 239 ? 5.213 14.838 -9.445 1.00 79.38 239 GLY A CA 1
ATOM 1930 C C . GLY A 1 239 ? 6.699 14.623 -9.175 1.00 79.38 239 GLY A C 1
ATOM 1931 O O . GLY A 1 239 ? 7.293 13.646 -9.630 1.00 79.38 239 GLY A O 1
ATOM 1932 N N . ASN A 1 240 ? 7.274 15.540 -8.402 1.00 73.12 240 ASN A N 1
ATOM 1933 C CA . ASN A 1 240 ? 8.669 15.488 -7.982 1.00 73.12 240 ASN A CA 1
ATOM 1934 C C . ASN A 1 240 ? 8.700 15.348 -6.463 1.00 73.12 240 ASN A C 1
ATOM 1936 O O . ASN A 1 240 ? 8.016 16.093 -5.757 1.00 73.12 240 ASN A O 1
ATOM 1940 N N . LEU A 1 241 ? 9.464 14.378 -5.968 1.00 72.38 241 LEU A N 1
ATOM 1941 C CA . LEU A 1 241 ? 9.700 14.211 -4.540 1.00 72.38 241 LEU A CA 1
ATOM 1942 C C . LEU A 1 241 ? 11.169 14.524 -4.277 1.00 72.38 241 LEU A C 1
ATOM 1944 O O . LEU A 1 241 ? 12.046 13.729 -4.616 1.00 72.38 241 LEU A O 1
ATOM 1948 N N . ASN A 1 242 ? 11.420 15.681 -3.663 1.00 79.00 242 ASN A N 1
ATOM 1949 C CA . ASN A 1 242 ? 12.762 16.248 -3.524 1.00 79.00 242 ASN A CA 1
ATOM 1950 C C . ASN A 1 242 ? 13.427 16.370 -4.909 1.00 79.00 242 ASN A C 1
ATOM 1952 O O . ASN A 1 242 ? 12.819 16.908 -5.833 1.00 79.00 242 ASN A O 1
ATOM 1956 N N . ASP A 1 243 ? 14.629 15.816 -5.059 1.00 84.94 243 ASP A N 1
ATOM 1957 C CA . ASP A 1 243 ? 15.418 15.846 -6.292 1.00 84.94 243 ASP A CA 1
ATOM 1958 C C . ASP A 1 243 ? 15.130 14.670 -7.255 1.00 84.94 243 ASP A C 1
ATOM 1960 O O . ASP A 1 243 ? 15.880 14.435 -8.204 1.00 84.94 243 ASP A O 1
ATOM 1964 N N . TYR A 1 244 ? 14.078 13.883 -7.002 1.00 88.75 244 TYR A N 1
ATOM 1965 C CA . TYR A 1 244 ? 13.690 12.755 -7.853 1.00 88.75 244 TYR A CA 1
ATOM 1966 C C . TYR A 1 244 ? 12.436 13.074 -8.669 1.00 88.75 244 TYR A C 1
ATOM 1968 O O . TYR A 1 244 ? 11.395 13.454 -8.119 1.00 88.75 244 TYR A O 1
ATOM 1976 N N . ASP A 1 245 ? 12.503 12.784 -9.968 1.00 92.00 245 ASP A N 1
ATOM 1977 C CA . ASP A 1 245 ? 11.324 12.702 -10.825 1.00 92.00 245 ASP A CA 1
ATOM 1978 C C . ASP A 1 245 ? 10.560 11.420 -10.468 1.00 92.00 245 ASP A C 1
ATOM 1980 O O . ASP A 1 245 ? 11.136 10.324 -10.439 1.00 92.00 245 ASP A O 1
ATOM 1984 N N . THR A 1 246 ? 9.263 11.542 -10.173 1.00 94.06 246 THR A N 1
ATOM 1985 C CA . THR A 1 246 ? 8.433 10.397 -9.781 1.00 94.06 246 THR A CA 1
ATOM 1986 C C . THR A 1 246 ? 7.493 9.994 -10.906 1.00 94.06 246 THR A C 1
ATOM 1988 O O . THR A 1 246 ? 6.748 10.812 -11.454 1.00 94.06 246 THR A O 1
ATOM 1991 N N . TYR A 1 247 ? 7.486 8.700 -11.207 1.00 95.25 247 TYR A N 1
ATOM 1992 C CA . TYR A 1 247 ? 6.625 8.095 -12.211 1.00 95.25 247 TYR A CA 1
ATOM 1993 C C . TYR A 1 247 ? 5.807 6.973 -11.592 1.00 95.25 247 TYR A C 1
ATOM 1995 O O . TYR A 1 247 ? 6.331 6.200 -10.788 1.00 95.25 247 TYR A O 1
ATOM 2003 N N . SER A 1 248 ? 4.544 6.846 -11.984 1.00 96.19 248 SER A N 1
ATOM 2004 C CA . SER A 1 248 ? 3.660 5.808 -11.470 1.00 96.19 248 SER A CA 1
ATOM 2005 C C . SER A 1 248 ? 2.923 5.041 -12.560 1.00 96.19 248 SER A C 1
ATOM 2007 O O . SER A 1 248 ? 2.675 5.527 -13.668 1.00 96.19 248 SER A O 1
ATOM 2009 N N . TYR A 1 249 ? 2.562 3.812 -12.217 1.00 96.69 249 TYR A N 1
ATOM 2010 C CA . TYR A 1 249 ? 1.661 2.976 -12.993 1.00 96.69 249 TYR A CA 1
ATOM 2011 C C . TYR A 1 249 ? 0.821 2.131 -12.042 1.00 96.69 249 TYR A C 1
ATOM 2013 O O . TYR A 1 249 ? 1.369 1.465 -11.169 1.00 96.69 249 TYR A O 1
ATOM 2021 N N . CYS A 1 250 ? -0.497 2.139 -12.214 1.00 95.81 250 CYS A N 1
ATOM 2022 C CA . CYS A 1 250 ? -1.402 1.299 -11.442 1.00 95.81 250 CYS A CA 1
ATOM 2023 C C . CYS A 1 250 ? -1.869 0.120 -12.281 1.00 95.81 250 CYS A C 1
ATOM 2025 O O . CYS A 1 250 ? -2.272 0.281 -13.431 1.00 95.81 250 CYS A O 1
ATOM 2027 N N . THR A 1 251 ? -1.811 -1.061 -11.681 1.00 95.12 251 THR A N 1
ATOM 2028 C CA . THR A 1 251 ? -2.393 -2.277 -12.242 1.00 95.12 251 THR A CA 1
ATOM 2029 C C . THR A 1 251 ? -3.875 -2.360 -11.875 1.00 95.12 251 THR A C 1
ATOM 2031 O O . THR A 1 251 ? -4.320 -1.725 -10.920 1.00 95.12 251 THR A O 1
ATOM 2034 N N . ASP A 1 252 ? -4.633 -3.220 -12.553 1.00 93.25 252 ASP A N 1
ATOM 2035 C CA . ASP A 1 252 ? -5.993 -3.570 -12.117 1.00 93.25 252 ASP A CA 1
ATOM 2036 C C . ASP A 1 252 ? -6.002 -4.625 -10.994 1.00 93.25 252 ASP A C 1
ATOM 2038 O O . ASP A 1 252 ? -7.067 -5.009 -10.488 1.00 93.25 252 ASP A O 1
ATOM 2042 N N . THR A 1 253 ? -4.822 -5.088 -10.561 1.00 96.00 253 THR A N 1
ATOM 2043 C CA . THR A 1 253 ? -4.694 -6.069 -9.483 1.00 96.00 253 THR A CA 1
ATOM 2044 C C . THR A 1 253 ? -5.032 -5.442 -8.149 1.00 96.00 253 THR A C 1
ATOM 2046 O O . THR A 1 253 ? -4.441 -4.459 -7.712 1.00 96.00 253 THR A O 1
ATOM 2049 N N . THR A 1 254 ? -5.991 -6.059 -7.477 1.00 96.44 254 THR A N 1
ATOM 2050 C CA . THR A 1 254 ? -6.321 -5.752 -6.093 1.00 96.44 254 THR A CA 1
ATOM 2051 C C . THR A 1 254 ? -5.136 -6.058 -5.186 1.00 96.44 254 THR A C 1
ATOM 2053 O O . THR A 1 254 ? -4.585 -7.155 -5.249 1.00 96.44 254 THR A O 1
ATOM 2056 N N . ILE A 1 255 ? -4.762 -5.104 -4.334 1.00 95.12 255 ILE A N 1
ATOM 2057 C CA . ILE A 1 255 ? -3.658 -5.297 -3.401 1.00 95.12 255 ILE A CA 1
ATOM 2058 C C . ILE A 1 255 ? -4.053 -6.322 -2.325 1.00 95.12 255 ILE A C 1
ATOM 2060 O O . ILE A 1 255 ? -5.143 -6.264 -1.750 1.00 95.12 255 ILE A O 1
ATOM 2064 N N . THR A 1 256 ? -3.175 -7.286 -2.072 1.00 92.75 256 THR A N 1
ATOM 2065 C CA . THR A 1 256 ? -3.352 -8.346 -1.077 1.00 92.75 256 THR A CA 1
ATOM 2066 C C . THR A 1 256 ? -2.008 -8.691 -0.457 1.00 92.75 256 THR A C 1
ATOM 2068 O O . THR A 1 256 ? -0.963 -8.468 -1.069 1.00 92.75 256 THR A O 1
ATOM 2071 N N . SER A 1 257 ? -2.037 -9.283 0.737 1.00 92.25 257 SER A N 1
ATOM 2072 C CA . SER A 1 257 ? -0.818 -9.753 1.394 1.00 92.25 257 SER A CA 1
ATOM 2073 C C . SER A 1 257 ? -0.022 -10.722 0.505 1.00 92.25 257 SER A C 1
ATOM 2075 O O . SER A 1 257 ? -0.609 -11.502 -0.251 1.00 92.25 257 SER A O 1
ATOM 2077 N N . GLY A 1 258 ? 1.308 -10.637 0.571 1.00 93.12 258 GLY A N 1
ATOM 2078 C CA . GLY A 1 258 ? 2.254 -11.446 -0.205 1.00 93.12 258 GLY A CA 1
ATOM 2079 C C . GLY A 1 258 ? 2.673 -10.834 -1.545 1.00 93.12 258 GLY A C 1
ATOM 2080 O O . GLY A 1 258 ? 3.710 -11.212 -2.086 1.00 93.12 258 GLY A O 1
ATOM 2081 N N . LEU A 1 259 ? 1.921 -9.860 -2.076 1.00 95.44 259 LEU A N 1
ATOM 2082 C CA . LEU A 1 259 ? 2.270 -9.231 -3.350 1.00 95.44 259 LEU A CA 1
ATOM 2083 C C . LEU A 1 259 ? 3.609 -8.494 -3.285 1.00 95.44 259 LEU A C 1
ATOM 2085 O O . LEU A 1 259 ? 3.949 -7.872 -2.283 1.00 95.44 259 LEU A O 1
ATOM 2089 N N . GLN A 1 260 ? 4.344 -8.521 -4.390 1.00 96.31 260 GLN A N 1
ATOM 2090 C CA . GLN A 1 260 ? 5.661 -7.904 -4.500 1.00 96.31 260 GLN A CA 1
ATOM 2091 C C . GLN A 1 260 ? 5.865 -7.324 -5.897 1.00 96.31 260 GLN A C 1
ATOM 2093 O O . GLN A 1 260 ? 5.472 -7.938 -6.887 1.00 96.31 260 GLN A O 1
ATOM 2098 N N . ALA A 1 261 ? 6.530 -6.175 -5.993 1.00 98.06 261 ALA A N 1
ATOM 2099 C CA . ALA A 1 261 ? 6.985 -5.625 -7.262 1.00 98.06 261 ALA A CA 1
ATOM 2100 C C . ALA A 1 261 ? 8.484 -5.880 -7.456 1.00 98.06 261 ALA A C 1
ATOM 2102 O O . ALA A 1 261 ? 9.274 -5.802 -6.508 1.00 98.06 261 ALA A O 1
ATOM 2103 N N . ARG A 1 262 ? 8.886 -6.151 -8.698 1.00 98.06 262 ARG A N 1
ATOM 2104 C CA . ARG A 1 262 ? 10.297 -6.302 -9.072 1.00 98.06 262 ARG A CA 1
ATOM 2105 C C . ARG A 1 262 ? 10.607 -5.483 -10.311 1.00 98.06 262 ARG A C 1
ATOM 2107 O O . ARG A 1 262 ? 9.843 -5.518 -11.273 1.00 98.06 262 ARG A O 1
ATOM 2114 N N . PHE A 1 263 ? 11.725 -4.768 -10.278 1.00 98.00 263 PHE A N 1
ATOM 2115 C CA . PHE A 1 263 ? 12.236 -4.002 -11.409 1.00 98.00 263 PHE A CA 1
ATOM 2116 C C . PHE A 1 263 ? 13.270 -4.834 -12.158 1.00 98.00 263 PHE A C 1
ATOM 2118 O O . PHE A 1 263 ? 14.264 -5.276 -11.572 1.00 98.00 263 PHE A O 1
ATOM 2125 N N . MET A 1 264 ? 13.045 -4.994 -13.454 1.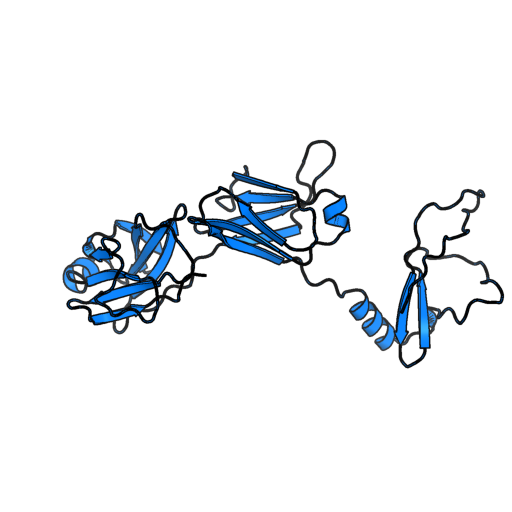00 96.94 264 MET A N 1
ATOM 2126 C CA . MET A 1 264 ? 13.896 -5.741 -14.365 1.00 96.94 264 MET A CA 1
ATOM 2127 C C . MET A 1 264 ? 14.544 -4.778 -15.350 1.00 96.94 264 MET A C 1
ATOM 2129 O O . MET A 1 264 ? 13.869 -3.913 -15.910 1.00 96.94 264 MET A O 1
ATOM 2133 N N . ILE A 1 265 ? 15.840 -4.961 -15.591 1.00 93.06 265 ILE A N 1
ATOM 2134 C CA . ILE A 1 265 ? 16.496 -4.412 -16.775 1.00 93.06 265 ILE A CA 1
ATOM 2135 C C . ILE A 1 265 ? 16.581 -5.524 -17.821 1.00 93.06 265 ILE A C 1
ATOM 2137 O O . ILE A 1 265 ? 17.039 -6.618 -17.499 1.00 93.06 265 ILE A O 1
ATOM 2141 N N . SER A 1 266 ? 16.108 -5.267 -19.041 1.00 85.25 266 SER A N 1
ATOM 2142 C CA . SER A 1 266 ? 16.118 -6.242 -20.143 1.00 85.25 266 SER A CA 1
ATOM 2143 C C . SER A 1 266 ? 15.624 -7.653 -19.739 1.00 85.25 266 SER A C 1
ATOM 2145 O O . SER A 1 266 ? 14.592 -7.769 -19.070 1.00 85.25 266 SER A O 1
ATOM 2147 N N . ASP A 1 267 ? 16.319 -8.717 -20.164 1.00 85.38 267 ASP A N 1
ATOM 2148 C CA . ASP A 1 267 ? 15.937 -10.136 -20.079 1.00 85.38 267 ASP A CA 1
ATOM 2149 C C . ASP A 1 267 ? 15.872 -10.668 -18.636 1.00 85.38 267 ASP A C 1
ATOM 2151 O O . ASP A 1 267 ? 16.697 -11.475 -18.205 1.00 85.38 267 ASP A O 1
ATOM 2155 N N . TYR A 1 268 ? 14.868 -10.235 -17.870 1.00 90.00 268 TYR A N 1
ATOM 2156 C CA . TYR A 1 268 ? 14.575 -10.725 -16.517 1.00 90.00 268 TYR A CA 1
ATOM 2157 C C . TYR A 1 268 ? 15.722 -10.517 -15.504 1.00 90.00 268 TYR A C 1
ATOM 2159 O O . TYR A 1 268 ? 15.778 -11.193 -14.471 1.00 90.00 268 TYR A O 1
ATOM 2167 N N . ASN A 1 269 ? 16.638 -9.579 -15.778 1.00 94.62 269 ASN A N 1
ATOM 2168 C CA . ASN A 1 269 ? 17.739 -9.230 -14.884 1.00 94.62 269 ASN A CA 1
ATOM 2169 C C . ASN A 1 269 ? 17.235 -8.268 -13.803 1.00 94.62 269 ASN A C 1
ATOM 2171 O O . ASN A 1 269 ? 17.146 -7.055 -14.002 1.00 94.62 269 ASN A O 1
ATOM 2175 N N . GLU A 1 270 ? 16.883 -8.831 -12.652 1.00 97.06 270 GLU A N 1
ATOM 2176 C CA . GLU A 1 270 ? 16.356 -8.084 -11.514 1.00 97.06 270 GLU A CA 1
ATOM 2177 C C . GLU A 1 270 ? 17.385 -7.088 -10.963 1.00 97.06 270 GLU A C 1
ATOM 2179 O O . GLU A 1 270 ? 18.546 -7.427 -10.718 1.00 97.06 270 GLU A O 1
ATOM 2184 N N . LYS A 1 271 ? 16.943 -5.846 -10.740 1.00 97.50 271 LYS A N 1
ATOM 2185 C CA . LYS A 1 271 ? 17.729 -4.796 -10.069 1.00 97.50 271 LYS A CA 1
ATOM 2186 C C . LYS A 1 271 ? 17.084 -4.266 -8.799 1.00 97.50 271 LYS A C 1
ATOM 2188 O O . LYS A 1 271 ? 17.781 -3.633 -8.011 1.00 97.50 271 LYS A O 1
ATOM 2193 N N . ALA A 1 272 ? 15.791 -4.498 -8.595 1.00 97.75 272 ALA A N 1
ATOM 2194 C CA . ALA A 1 272 ? 15.111 -4.143 -7.357 1.00 97.75 272 ALA A CA 1
ATOM 2195 C C . ALA A 1 272 ? 13.954 -5.094 -7.074 1.00 97.75 272 ALA A C 1
ATOM 2197 O O . ALA A 1 272 ? 13.292 -5.572 -7.997 1.00 97.75 272 ALA A O 1
ATOM 2198 N N . ARG A 1 273 ? 13.678 -5.288 -5.787 1.00 97.75 273 ARG A N 1
ATOM 2199 C CA . ARG A 1 273 ? 12.595 -6.122 -5.275 1.00 97.75 273 ARG A CA 1
ATOM 2200 C C . ARG A 1 273 ? 12.030 -5.485 -4.017 1.00 97.75 273 ARG A C 1
ATOM 2202 O O . ARG A 1 273 ? 12.774 -5.248 -3.068 1.00 97.75 273 ARG A O 1
ATOM 2209 N N . THR A 1 274 ? 10.734 -5.194 -4.017 1.00 97.94 274 THR A N 1
ATOM 2210 C CA . THR A 1 274 ? 10.065 -4.626 -2.839 1.00 97.94 274 THR A CA 1
ATOM 2211 C C . THR A 1 274 ? 9.915 -5.685 -1.744 1.00 97.94 274 THR A C 1
ATOM 2213 O O . THR A 1 274 ? 9.947 -6.882 -2.043 1.00 97.94 274 THR A O 1
ATOM 2216 N N . PRO A 1 275 ? 9.701 -5.304 -0.475 1.00 96.25 275 PRO A N 1
ATOM 2217 C CA . PRO A 1 275 ? 9.151 -6.247 0.495 1.00 96.25 275 PRO A CA 1
ATOM 2218 C C . PRO A 1 275 ? 7.813 -6.826 0.002 1.00 96.25 275 PRO A C 1
ATOM 2220 O O . PRO A 1 275 ? 7.156 -6.254 -0.877 1.00 96.25 275 PRO A O 1
ATOM 2223 N N . GLU A 1 276 ? 7.435 -7.978 0.553 1.00 95.19 276 GLU A N 1
ATOM 2224 C CA . GLU A 1 276 ? 6.084 -8.513 0.376 1.00 95.19 276 GLU A CA 1
ATOM 2225 C C . GLU A 1 276 ? 5.076 -7.601 1.085 1.00 95.19 276 GLU A C 1
ATOM 2227 O O . GLU A 1 276 ? 5.345 -7.073 2.165 1.00 95.19 276 GLU A O 1
ATOM 2232 N N . TRP A 1 277 ? 3.919 -7.406 0.462 1.00 95.19 277 TRP A N 1
ATOM 2233 C CA . TRP A 1 277 ? 2.850 -6.567 0.984 1.00 95.19 277 TRP A CA 1
ATOM 2234 C C . TRP A 1 277 ? 2.203 -7.193 2.229 1.00 95.19 277 TRP A C 1
ATOM 2236 O O . TRP A 1 277 ? 1.966 -8.408 2.260 1.00 95.19 277 TRP A O 1
ATOM 2246 N N . SER A 1 278 ? 1.884 -6.373 3.236 1.00 86.75 278 SER A N 1
ATOM 2247 C CA . SER A 1 278 ? 1.289 -6.791 4.516 1.00 86.75 278 SER A CA 1
ATOM 2248 C C . SER A 1 278 ? -0.102 -6.216 4.802 1.00 86.75 278 SER A C 1
ATOM 2250 O O . SER A 1 278 ? -0.538 -5.213 4.186 1.00 86.75 278 SER A O 1
#

pLDDT: mean 78.05, std 23.06, range [24.86, 98.06]

Radius of gyration: 28.67 Å; chains: 1; bounding box: 51×35×87 Å

Secondary structure (DSSP, 8-state):
---PPPPP--B-TTS-B------EEEEEETTEEEEEE-S-S----PPPTT------GGG--HHHHHHHHHHHT--PPPEEEEEE-GGGEEEEEEE---HHHHHTT-EEEEESSTT-SS-SEEEE--SSSEEEEEEEE--TT-EEEEEEEPTTT--EEEEEEEEE--PPPPEE-TTSSEEEEEEEETTEEEEEEEETTHHHHHHHTSTTEEEEEES-TTS-TT-PPTT-EEEGGGPEEEEEETTEEEEEEEEEEEP-TT-EEEEEETTTEEEEEPPPP-

Sequence (278 aa):
MECKRVEPSCADKNGKALKDSIDIVCVRIRNRECFYYSGFTSCSVAPPPHTRHICSLSALTVGEMMEMMMALTTDEPIQLHVTTGKNGTTKIVWKNVPQHHLKDGAVVMLFRHHMDQQPRAFLKLQSSEGSRDIPVPLHEGLQARLHKAGWPGMWMEEELCRGIFQSPDPVPIYRYSGKLQLTVENGKACFKLFLWEGSHRLKNEFYYSWVGLYKSNRDDNKNYLTNQWQWAIHFKPCGNLNDYDTYSYCTDTTITSGLQARFMISDYNEKARTPEWS

Organism: NCBI:txid88201